Protein AF-A0A0M7BYB5-F1 (afdb_monomer_lite)

Structure (mmCIF, N/CA/C/O backbone):
data_AF-A0A0M7BYB5-F1
#
_entry.id   AF-A0A0M7BYB5-F1
#
loop_
_atom_site.group_PDB
_atom_site.id
_atom_site.type_symbol
_atom_site.label_atom_id
_atom_site.label_alt_id
_atom_site.label_comp_id
_atom_site.label_asym_id
_atom_site.label_entity_id
_atom_site.label_seq_id
_atom_site.pdbx_PDB_ins_code
_atom_site.Cartn_x
_atom_site.Cartn_y
_atom_site.Cartn_z
_atom_site.occupancy
_atom_site.B_iso_or_equiv
_atom_site.auth_seq_id
_atom_site.auth_comp_id
_atom_site.auth_asym_id
_atom_site.auth_atom_id
_atom_site.pdbx_PDB_model_num
ATOM 1 N N . MET A 1 1 ? 47.622 -26.938 78.153 1.00 39.78 1 MET A N 1
ATOM 2 C CA . MET A 1 1 ? 47.515 -26.106 76.937 1.00 39.78 1 MET A CA 1
ATOM 3 C C . MET A 1 1 ? 46.286 -26.563 76.160 1.00 39.78 1 MET A C 1
ATOM 5 O O . MET A 1 1 ? 46.205 -27.745 75.869 1.00 39.78 1 MET A O 1
ATOM 9 N N . ASN A 1 2 ? 45.362 -25.622 75.918 1.00 38.94 2 ASN A N 1
ATOM 10 C CA . ASN A 1 2 ? 44.191 -25.620 75.013 1.00 38.94 2 ASN A CA 1
ATOM 11 C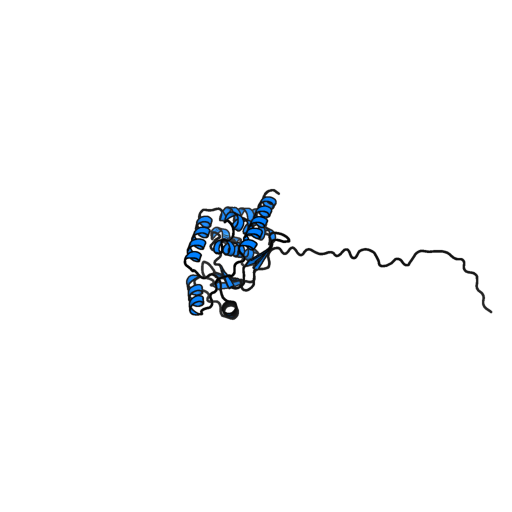 C . ASN A 1 2 ? 43.115 -26.707 75.255 1.00 38.94 2 ASN A C 1
ATOM 13 O O . ASN A 1 2 ? 43.308 -27.853 74.883 1.00 38.94 2 ASN A O 1
ATOM 17 N N . LEU A 1 3 ? 42.052 -26.484 76.043 1.00 39.16 3 LEU A N 1
ATOM 18 C CA . LEU A 1 3 ? 40.837 -25.656 75.858 1.00 39.16 3 LEU A CA 1
ATOM 19 C C . LEU A 1 3 ? 39.963 -25.996 74.634 1.00 39.16 3 LEU A C 1
ATOM 21 O O . LEU A 1 3 ? 40.411 -25.979 73.496 1.00 39.16 3 LEU A O 1
ATOM 25 N N . THR A 1 4 ? 38.669 -26.098 74.945 1.00 45.41 4 THR A N 1
ATOM 26 C CA . THR A 1 4 ? 37.455 -26.009 74.117 1.00 45.41 4 THR A CA 1
ATOM 27 C C . THR A 1 4 ? 36.889 -27.305 73.535 1.00 45.41 4 THR A C 1
ATOM 29 O O . THR A 1 4 ? 37.549 -27.982 72.766 1.00 45.41 4 THR A O 1
ATOM 32 N N . THR A 1 5 ? 35.752 -27.847 73.990 1.00 49.38 5 THR A N 1
ATOM 33 C CA . THR A 1 5 ? 34.366 -27.372 74.250 1.00 49.38 5 THR A CA 1
ATOM 34 C C . THR A 1 5 ? 33.433 -27.979 73.198 1.00 49.38 5 THR A C 1
ATOM 36 O O . THR A 1 5 ? 33.460 -27.637 72.023 1.00 49.38 5 THR A O 1
ATOM 39 N N . SER A 1 6 ? 32.599 -28.890 73.698 1.00 45.94 6 SER A N 1
ATOM 40 C CA . SER A 1 6 ? 31.329 -29.395 73.170 1.00 45.94 6 SER A CA 1
ATOM 41 C C . SER A 1 6 ? 30.533 -28.402 72.309 1.00 45.94 6 SER A C 1
ATOM 43 O O . SER A 1 6 ? 30.283 -27.274 72.731 1.00 45.94 6 SER A O 1
ATOM 45 N N . MET A 1 7 ? 30.032 -28.854 71.155 1.00 40.34 7 MET A N 1
ATOM 46 C CA . MET A 1 7 ? 28.979 -28.163 70.404 1.00 40.34 7 MET A CA 1
ATOM 47 C C . MET A 1 7 ? 27.784 -29.092 70.155 1.00 40.34 7 MET A C 1
ATOM 49 O O . MET A 1 7 ? 27.926 -30.222 69.693 1.00 40.34 7 MET A O 1
ATOM 53 N N . ARG A 1 8 ? 26.597 -28.579 70.503 1.00 44.66 8 ARG A N 1
ATOM 54 C CA . ARG A 1 8 ? 25.261 -29.171 70.319 1.00 44.66 8 ARG A CA 1
ATOM 55 C C . ARG A 1 8 ? 24.775 -29.056 68.859 1.00 44.66 8 ARG A C 1
ATOM 57 O O . ARG A 1 8 ? 25.223 -28.155 68.153 1.00 44.66 8 ARG A O 1
ATOM 64 N N . PRO A 1 9 ? 23.797 -29.881 68.429 1.00 49.75 9 PRO A N 1
ATOM 65 C CA . PRO A 1 9 ? 23.191 -29.813 67.103 1.00 49.75 9 PRO A CA 1
ATOM 66 C C . PRO A 1 9 ? 21.941 -28.915 67.102 1.00 49.75 9 PRO A C 1
ATOM 68 O O . PRO A 1 9 ? 21.019 -29.151 67.874 1.00 49.75 9 PRO A O 1
ATOM 71 N N . GLN A 1 10 ? 21.907 -27.905 66.232 1.00 47.06 10 GLN A N 1
ATOM 72 C CA . GLN A 1 10 ? 20.757 -27.077 65.808 1.00 47.06 10 GLN A CA 1
ATOM 73 C C . GLN A 1 10 ? 21.361 -26.039 64.835 1.00 47.06 10 GLN A C 1
ATOM 75 O O . GLN A 1 10 ? 22.409 -25.491 65.126 1.00 47.06 10 GLN A O 1
ATOM 80 N N . ALA A 1 11 ? 20.854 -25.715 63.654 1.00 41.84 11 ALA A N 1
ATOM 81 C CA . ALA A 1 11 ? 19.530 -25.852 63.106 1.00 41.84 11 ALA A CA 1
ATOM 82 C C . ALA A 1 11 ? 19.634 -25.917 61.573 1.00 41.84 11 ALA A C 1
ATOM 84 O O . ALA A 1 11 ? 20.419 -25.218 60.936 1.00 41.84 11 ALA A O 1
ATOM 85 N N . ARG A 1 12 ? 18.780 -26.759 60.991 1.00 52.28 12 ARG A N 1
ATOM 86 C CA . ARG A 1 12 ? 18.336 -26.677 59.599 1.00 52.28 12 ARG A CA 1
ATOM 87 C C . ARG A 1 12 ? 17.909 -25.237 59.297 1.00 52.28 12 ARG A C 1
ATOM 89 O O . ARG A 1 12 ? 17.085 -24.732 60.055 1.00 52.28 12 ARG A O 1
ATOM 96 N N . ARG A 1 13 ? 18.410 -24.650 58.202 1.00 50.50 13 ARG A N 1
ATOM 97 C CA . ARG A 1 13 ? 17.834 -23.557 57.374 1.00 50.50 13 ARG A CA 1
ATOM 98 C C . ARG A 1 13 ? 18.963 -22.663 56.858 1.00 50.50 13 ARG A C 1
ATOM 100 O O . ARG A 1 13 ? 19.314 -21.713 57.538 1.00 50.50 13 ARG A O 1
ATOM 107 N N . ALA A 1 14 ? 19.506 -22.971 55.680 1.00 47.00 14 ALA A N 1
ATOM 108 C CA . ALA A 1 14 ? 20.063 -21.988 54.732 1.00 47.00 14 ALA A CA 1
ATOM 109 C C . ALA A 1 14 ? 20.825 -22.697 53.598 1.00 47.00 14 ALA A C 1
ATOM 111 O O . ALA A 1 14 ? 22.030 -22.533 53.465 1.00 47.00 14 ALA A O 1
ATOM 112 N N . LEU A 1 15 ? 20.142 -23.502 52.777 1.00 44.34 15 LEU A N 1
ATOM 113 C CA . LEU A 1 15 ? 20.652 -23.807 51.432 1.00 44.34 15 LEU A CA 1
ATOM 114 C C . LEU A 1 15 ? 19.521 -24.224 50.484 1.00 44.34 15 LEU A C 1
ATOM 116 O O . LEU A 1 15 ? 19.539 -25.287 49.878 1.00 44.34 15 LEU A O 1
ATOM 120 N N . HIS A 1 16 ? 18.506 -23.371 50.377 1.00 38.84 16 HIS A N 1
ATOM 121 C CA . HIS A 1 16 ? 17.587 -23.369 49.238 1.00 38.84 16 HIS A CA 1
ATOM 122 C C . HIS A 1 16 ? 17.597 -21.966 48.635 1.00 38.84 16 HIS A C 1
ATOM 124 O O . HIS A 1 16 ? 16.602 -21.251 48.629 1.00 38.84 16 HIS A O 1
ATOM 130 N N . LEU A 1 17 ? 18.781 -21.544 48.199 1.00 46.47 17 LEU A N 1
ATOM 131 C CA . LEU A 1 17 ? 18.924 -20.478 47.223 1.00 46.47 17 LEU A CA 1
ATOM 132 C C . LEU A 1 17 ? 19.030 -21.161 45.857 1.00 46.47 17 LEU A C 1
ATOM 134 O O . LEU A 1 17 ? 19.830 -22.079 45.707 1.00 46.47 17 LEU A O 1
ATOM 138 N N . LEU A 1 18 ? 18.248 -20.661 44.894 1.00 43.03 18 LEU A N 1
ATOM 139 C CA . LEU A 1 18 ? 18.341 -20.896 43.442 1.00 43.03 18 LEU A CA 1
ATOM 140 C C . LEU A 1 18 ? 17.403 -21.922 42.783 1.00 43.03 18 LEU A C 1
ATOM 142 O O . LEU A 1 18 ? 17.790 -22.532 41.796 1.00 43.03 18 LEU A O 1
ATOM 146 N N . VAL A 1 19 ? 16.139 -22.040 43.201 1.00 48.19 19 VAL A N 1
ATOM 147 C CA . VAL A 1 19 ? 15.082 -22.472 42.258 1.00 48.19 19 VAL A CA 1
ATOM 148 C C . VAL A 1 19 ? 13.789 -21.709 42.540 1.00 48.19 19 VAL A C 1
ATOM 150 O O . VAL A 1 19 ? 12.870 -22.229 43.159 1.00 48.19 19 VAL A O 1
ATOM 153 N N . ALA A 1 20 ? 13.707 -20.448 42.120 1.00 42.62 20 ALA A N 1
ATOM 154 C CA . ALA A 1 20 ? 12.417 -19.776 41.992 1.00 42.62 20 ALA A CA 1
ATOM 155 C C . ALA A 1 20 ? 12.506 -18.620 40.995 1.00 42.62 20 ALA A C 1
ATOM 157 O O . ALA A 1 20 ? 13.152 -17.609 41.246 1.00 42.62 20 ALA A O 1
ATOM 158 N N . MET A 1 21 ? 11.782 -18.799 39.892 1.00 47.00 21 MET A N 1
ATOM 159 C CA . MET A 1 21 ? 11.309 -17.762 38.977 1.00 47.00 21 MET A CA 1
ATOM 160 C C . MET A 1 21 ? 12.352 -17.052 38.109 1.00 47.00 21 MET A C 1
ATOM 162 O O . MET A 1 21 ? 12.497 -15.835 38.140 1.00 47.00 21 MET A O 1
ATOM 166 N N . ALA A 1 22 ? 12.909 -17.800 37.157 1.00 48.53 22 ALA A N 1
ATOM 167 C CA . ALA A 1 22 ? 13.012 -17.267 35.801 1.00 48.53 22 ALA A CA 1
ATOM 168 C C . ALA A 1 22 ? 11.595 -17.225 35.193 1.00 48.53 22 ALA A C 1
ATOM 170 O O . ALA A 1 22 ? 11.222 -18.066 34.378 1.00 48.53 22 ALA A O 1
ATOM 171 N N . ALA A 1 23 ? 10.764 -16.280 35.642 1.00 49.47 23 ALA A N 1
ATOM 172 C CA . ALA A 1 23 ? 9.600 -15.884 34.865 1.00 49.47 23 ALA A CA 1
ATOM 173 C C . ALA A 1 23 ? 10.162 -15.139 33.655 1.00 49.47 23 ALA A C 1
ATOM 175 O O . ALA A 1 23 ? 10.530 -13.969 33.747 1.00 49.47 23 ALA A O 1
ATOM 176 N N . ALA A 1 24 ? 10.338 -15.874 32.557 1.00 50.50 24 ALA A N 1
ATOM 177 C CA . ALA A 1 24 ? 10.706 -15.317 31.275 1.00 50.50 24 ALA A CA 1
ATOM 178 C C . ALA A 1 24 ? 9.701 -14.211 30.954 1.00 50.50 24 ALA A C 1
ATOM 180 O O . ALA A 1 24 ? 8.549 -14.472 30.608 1.00 50.50 24 ALA A O 1
ATOM 181 N N . CYS A 1 25 ? 10.140 -12.965 31.105 1.00 41.22 25 CYS A N 1
ATOM 182 C CA . CYS A 1 25 ? 9.475 -11.826 30.517 1.00 41.22 25 CYS A CA 1
ATOM 183 C C . CYS A 1 25 ? 9.692 -11.977 29.009 1.00 41.22 25 CYS A C 1
ATOM 185 O O . CYS A 1 25 ? 10.623 -11.416 28.436 1.00 41.22 25 CYS A O 1
ATOM 187 N N . VAL A 1 26 ? 8.890 -12.836 28.372 1.00 48.66 26 VAL A N 1
ATOM 188 C CA . VAL A 1 26 ? 8.714 -12.808 26.926 1.00 48.66 26 VAL A CA 1
ATOM 189 C C . VAL A 1 26 ? 7.953 -11.521 26.689 1.00 48.66 26 VAL A C 1
ATOM 191 O O . VAL A 1 26 ? 6.725 -11.478 26.728 1.00 48.66 26 VAL A O 1
ATOM 194 N N . ILE A 1 27 ? 8.703 -10.434 26.539 1.00 50.06 27 ILE A N 1
ATOM 195 C CA . ILE A 1 27 ? 8.176 -9.217 25.955 1.00 50.06 27 ILE A CA 1
ATOM 196 C C . ILE A 1 27 ? 7.774 -9.662 24.553 1.00 50.06 27 ILE A C 1
ATOM 198 O O . ILE A 1 27 ? 8.626 -9.826 23.683 1.00 50.06 27 ILE A O 1
ATOM 202 N N . ALA A 1 28 ? 6.492 -9.971 24.362 1.00 47.38 28 ALA A N 1
ATOM 203 C CA . ALA A 1 28 ? 5.918 -10.089 23.040 1.00 47.38 28 ALA A CA 1
ATOM 204 C C . ALA A 1 28 ? 6.110 -8.710 22.413 1.00 47.38 28 ALA A C 1
ATOM 206 O O . ALA A 1 28 ? 5.343 -7.780 22.665 1.00 47.38 28 ALA A O 1
ATOM 207 N N . SER A 1 29 ? 7.205 -8.543 21.679 1.00 43.41 29 SER A N 1
ATOM 208 C CA . SER A 1 29 ? 7.454 -7.393 20.834 1.00 43.41 29 SER A CA 1
ATOM 209 C C . SER A 1 29 ? 6.432 -7.465 19.705 1.00 43.41 29 SER A C 1
ATOM 211 O O . SER A 1 29 ? 6.716 -7.884 18.590 1.00 43.41 29 SER A O 1
ATOM 213 N N . CYS A 1 30 ? 5.197 -7.073 20.021 1.00 50.22 30 CYS A N 1
ATOM 214 C CA . CYS A 1 30 ? 4.106 -6.869 19.083 1.00 50.22 30 CYS A CA 1
ATOM 215 C C . CYS A 1 30 ? 4.381 -5.607 18.256 1.00 50.22 30 CYS A C 1
ATOM 217 O O . CYS A 1 30 ? 3.570 -4.683 18.224 1.00 50.22 30 CYS A O 1
ATOM 219 N N . VAL A 1 31 ? 5.530 -5.541 17.584 1.00 52.59 31 VAL A N 1
ATOM 220 C CA . VAL A 1 31 ? 5.693 -4.609 16.472 1.00 52.59 31 VAL A CA 1
ATOM 221 C C . VAL A 1 31 ? 4.897 -5.223 15.331 1.00 52.59 31 VAL A C 1
ATOM 223 O O . VAL A 1 31 ? 5.311 -6.194 14.706 1.00 52.59 31 VAL A O 1
ATOM 226 N N . SER A 1 32 ? 3.673 -4.735 15.169 1.00 66.06 32 SER A N 1
ATOM 227 C CA . SER A 1 32 ? 2.652 -5.382 14.340 1.00 66.06 32 SER A CA 1
ATOM 228 C C . SER A 1 32 ? 2.551 -4.817 12.920 1.00 66.06 32 SER A C 1
ATOM 230 O O . SER A 1 32 ? 1.857 -5.382 12.078 1.00 66.06 32 SER A O 1
ATOM 232 N N . VAL A 1 33 ? 3.360 -3.802 12.623 1.00 69.25 33 VAL A N 1
ATOM 233 C CA . VAL A 1 33 ? 3.739 -3.384 11.272 1.00 69.25 33 VAL A CA 1
ATOM 234 C C . VAL A 1 33 ? 5.246 -3.151 11.291 1.00 69.25 33 VAL A C 1
ATOM 236 O O . VAL A 1 33 ? 5.743 -2.464 12.184 1.00 69.25 33 VAL A O 1
ATOM 239 N N . GLY A 1 34 ? 5.989 -3.760 10.367 1.00 65.31 34 GLY A N 1
ATOM 240 C CA . GLY A 1 34 ? 7.416 -3.473 10.217 1.00 65.31 34 GLY A CA 1
ATOM 241 C C . GLY A 1 34 ? 7.628 -2.016 9.803 1.00 65.31 34 GLY A C 1
ATOM 242 O O . GLY A 1 34 ? 6.766 -1.436 9.146 1.00 65.31 34 GLY A O 1
ATOM 243 N N . ARG A 1 35 ?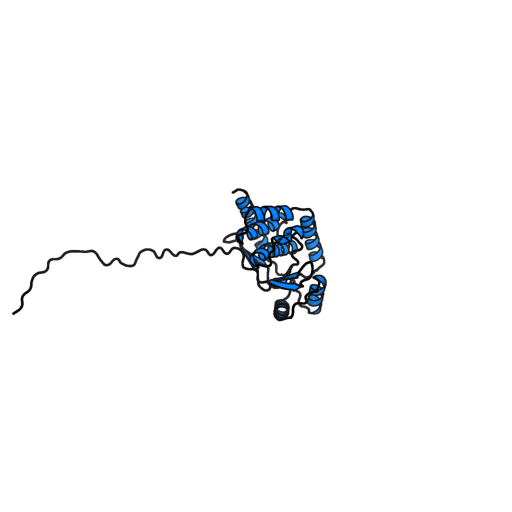 8.772 -1.417 10.154 1.00 62.56 35 ARG A N 1
ATOM 244 C CA . ARG A 1 35 ? 9.135 -0.110 9.589 1.00 62.56 35 ARG A CA 1
ATOM 245 C C . ARG A 1 35 ? 9.266 -0.261 8.072 1.00 62.56 35 ARG A C 1
ATOM 247 O O . ARG A 1 35 ? 10.002 -1.153 7.640 1.00 62.56 35 ARG A O 1
ATOM 254 N N . PRO A 1 36 ? 8.543 0.529 7.264 1.00 64.44 36 PRO A N 1
ATOM 255 C CA . PRO A 1 36 ? 8.687 0.447 5.826 1.00 64.44 36 PRO A CA 1
ATOM 256 C C . PRO A 1 36 ? 10.059 1.001 5.461 1.00 64.44 36 PRO A C 1
ATOM 258 O O . PRO A 1 36 ? 10.399 2.121 5.823 1.00 64.44 36 PRO A O 1
ATOM 261 N N . SER A 1 37 ? 10.838 0.221 4.724 1.00 79.56 37 SER A N 1
ATOM 262 C CA . SER A 1 37 ? 11.984 0.767 4.012 1.00 79.56 37 SER A CA 1
ATOM 263 C C . SER A 1 37 ? 11.503 1.077 2.603 1.00 79.56 37 SER A C 1
ATOM 265 O O . SER A 1 37 ? 11.104 0.172 1.863 1.00 79.56 37 SER A O 1
ATOM 267 N N . VAL A 1 38 ? 11.452 2.365 2.272 1.00 82.06 38 VAL A N 1
ATOM 268 C CA . VAL A 1 38 ? 11.073 2.846 0.945 1.00 82.06 38 VAL A CA 1
ATOM 269 C C . VAL A 1 38 ? 12.202 3.641 0.321 1.00 82.06 38 VAL A C 1
ATOM 271 O O . VAL A 1 38 ? 12.934 4.350 1.006 1.00 82.06 38 VAL A O 1
ATOM 274 N N . THR A 1 39 ? 12.282 3.569 -0.999 1.00 82.50 39 THR A N 1
ATOM 275 C CA . THR A 1 39 ? 13.065 4.484 -1.820 1.00 82.50 39 THR A CA 1
ATOM 276 C C . THR A 1 39 ? 12.090 5.385 -2.562 1.00 82.50 39 THR A C 1
ATOM 278 O O . THR A 1 39 ? 11.224 4.901 -3.293 1.00 82.50 39 THR A O 1
ATOM 281 N N . GLN A 1 40 ? 12.208 6.700 -2.380 1.00 85.31 40 GLN A N 1
ATOM 282 C CA . GLN A 1 40 ? 11.472 7.654 -3.203 1.00 85.31 40 GLN A CA 1
ATOM 283 C C . GLN A 1 40 ? 12.136 7.729 -4.583 1.00 85.31 40 GLN A C 1
ATOM 285 O O . GLN A 1 40 ? 13.278 8.160 -4.698 1.00 85.31 40 GLN A O 1
ATOM 290 N N . LEU A 1 41 ? 11.426 7.293 -5.622 1.00 82.00 41 LEU A N 1
ATOM 291 C CA . LEU A 1 41 ? 11.931 7.252 -6.997 1.00 82.00 41 LEU A CA 1
ATOM 292 C C . LEU A 1 41 ? 11.694 8.564 -7.753 1.00 82.00 41 LEU A C 1
ATOM 294 O O . LEU A 1 41 ? 12.446 8.874 -8.673 1.00 82.00 41 LEU A O 1
ATOM 298 N N . ALA A 1 42 ? 10.673 9.332 -7.364 1.00 80.69 42 ALA A N 1
ATOM 299 C CA . ALA A 1 42 ? 10.399 10.653 -7.919 1.00 80.69 42 ALA A CA 1
ATOM 300 C C . ALA A 1 42 ? 9.806 11.612 -6.879 1.00 80.69 42 ALA A C 1
ATOM 302 O O . ALA A 1 42 ? 9.009 11.226 -6.018 1.00 80.69 42 ALA A O 1
ATOM 303 N N . ILE A 1 43 ? 10.166 12.892 -7.007 1.00 73.00 43 ILE A N 1
ATOM 304 C CA . ILE A 1 43 ? 9.666 14.013 -6.189 1.00 73.00 43 ILE A CA 1
ATOM 305 C C . ILE A 1 43 ? 8.526 14.746 -6.934 1.00 73.00 43 ILE A C 1
ATOM 307 O O . ILE A 1 43 ? 8.171 15.876 -6.616 1.00 73.00 43 ILE A O 1
ATOM 311 N N . SER A 1 44 ? 7.945 14.113 -7.959 1.00 70.06 44 SER A N 1
ATOM 312 C CA . SER A 1 44 ? 6.799 14.632 -8.711 1.00 70.06 44 SER A CA 1
ATOM 313 C C . SER A 1 44 ? 5.549 14.804 -7.833 1.00 70.06 44 SER A C 1
ATOM 315 O O . SER A 1 44 ? 5.511 14.356 -6.691 1.00 70.06 44 SER A O 1
ATOM 317 N N . ASP A 1 45 ? 4.501 15.431 -8.380 1.00 72.44 45 ASP A N 1
ATOM 318 C CA . ASP A 1 45 ? 3.153 15.414 -7.800 1.00 72.44 45 ASP A CA 1
ATOM 319 C C . ASP A 1 45 ? 2.203 14.603 -8.712 1.00 72.44 45 ASP A C 1
ATOM 321 O O . ASP A 1 45 ? 1.792 15.116 -9.757 1.00 72.44 45 ASP A O 1
ATOM 325 N N . PRO A 1 46 ? 1.848 13.348 -8.367 1.00 78.00 46 PRO A N 1
ATOM 326 C CA . PRO A 1 46 ? 2.139 12.655 -7.108 1.00 78.00 46 PRO A CA 1
ATOM 327 C C . PRO A 1 46 ? 3.586 12.124 -7.020 1.00 78.00 46 PRO A C 1
ATOM 329 O O . PRO A 1 46 ? 4.200 11.856 -8.062 1.00 78.00 46 PRO A O 1
ATOM 332 N N . PRO A 1 47 ? 4.141 11.959 -5.804 1.00 83.44 47 PRO A N 1
ATOM 333 C CA . PRO A 1 47 ? 5.425 11.297 -5.607 1.00 83.44 47 PRO A CA 1
ATOM 334 C C . PRO A 1 47 ? 5.304 9.809 -5.935 1.00 83.44 47 PRO A C 1
ATOM 336 O O . PRO A 1 47 ? 4.218 9.235 -5.883 1.00 83.44 47 PRO A O 1
ATOM 339 N N . VAL A 1 48 ? 6.433 9.176 -6.247 1.00 88.25 48 VAL A N 1
ATOM 340 C CA . VAL A 1 48 ? 6.485 7.734 -6.509 1.00 88.25 48 VAL A CA 1
ATOM 341 C C . VAL A 1 48 ? 7.494 7.098 -5.570 1.00 88.25 48 VAL A C 1
ATOM 343 O O . VAL A 1 48 ? 8.640 7.544 -5.482 1.00 88.25 48 VAL A O 1
ATOM 346 N N . PHE A 1 49 ? 7.072 6.037 -4.894 1.00 89.50 49 PHE A N 1
ATOM 347 C CA . PHE A 1 49 ? 7.879 5.266 -3.964 1.00 89.50 49 PHE A CA 1
ATOM 348 C C . PHE A 1 49 ? 7.953 3.812 -4.401 1.00 89.50 49 PHE A C 1
ATOM 350 O O . PHE A 1 49 ? 7.032 3.268 -5.009 1.00 89.50 49 PHE A O 1
ATOM 357 N N . MET A 1 50 ? 9.047 3.171 -4.023 1.00 92.31 50 MET A N 1
ATOM 358 C CA . MET A 1 50 ? 9.232 1.737 -4.135 1.00 92.31 50 MET A CA 1
ATOM 359 C C . MET A 1 50 ? 9.577 1.171 -2.762 1.00 92.31 50 MET A C 1
ATOM 361 O O . MET A 1 50 ? 10.383 1.756 -2.040 1.00 92.31 50 MET A O 1
ATOM 365 N N . THR A 1 51 ? 9.016 0.021 -2.400 1.00 92.50 51 THR A N 1
ATOM 366 C CA . THR A 1 51 ? 9.480 -0.734 -1.230 1.00 92.50 51 THR A CA 1
ATOM 367 C C . THR A 1 51 ? 10.895 -1.259 -1.490 1.00 92.50 51 THR A C 1
ATOM 369 O O . THR A 1 51 ? 11.109 -2.092 -2.365 1.00 92.50 51 THR A O 1
ATOM 372 N N . SER A 1 52 ? 11.896 -0.785 -0.751 1.00 89.06 52 SER A N 1
ATOM 373 C CA . SER A 1 52 ? 13.270 -1.299 -0.878 1.00 89.06 52 SER A CA 1
ATOM 374 C C . SER A 1 52 ? 13.447 -2.623 -0.134 1.00 89.06 52 SER A C 1
ATOM 376 O O . SER A 1 52 ? 14.253 -3.460 -0.524 1.00 89.06 52 SER A O 1
ATOM 378 N N . HIS A 1 53 ? 12.643 -2.848 0.907 1.00 88.88 53 HIS A N 1
ATOM 379 C CA . HIS A 1 53 ? 12.575 -4.101 1.651 1.00 88.88 53 HIS A CA 1
ATOM 380 C C . HIS A 1 53 ? 11.122 -4.532 1.843 1.00 88.88 53 HIS A C 1
ATOM 382 O O . HIS A 1 53 ? 10.198 -3.721 1.757 1.00 88.88 53 HIS A O 1
ATOM 388 N N . ALA A 1 54 ? 10.918 -5.815 2.146 1.00 91.50 54 ALA A N 1
ATOM 389 C CA . ALA A 1 54 ? 9.584 -6.333 2.409 1.00 91.50 54 ALA A CA 1
ATOM 390 C C . ALA A 1 54 ? 8.944 -5.649 3.634 1.00 91.50 54 ALA A C 1
ATOM 392 O O . ALA A 1 54 ? 9.485 -5.703 4.743 1.00 91.50 54 ALA A O 1
ATOM 393 N N . LEU A 1 55 ? 7.764 -5.057 3.448 1.00 92.62 55 LEU A N 1
ATOM 394 C CA . LEU A 1 55 ? 6.975 -4.448 4.517 1.00 92.62 55 LEU A CA 1
ATOM 395 C C . LEU A 1 55 ? 6.034 -5.494 5.117 1.00 92.62 55 LEU A C 1
ATOM 397 O O . LEU A 1 55 ? 5.097 -5.946 4.462 1.00 92.62 55 LEU A O 1
ATOM 401 N N . ARG A 1 56 ? 6.267 -5.868 6.377 1.00 93.38 56 ARG A N 1
ATOM 402 C CA . ARG A 1 56 ? 5.453 -6.863 7.092 1.00 93.38 56 ARG A CA 1
ATOM 403 C C . ARG A 1 56 ? 4.266 -6.223 7.807 1.00 93.38 56 ARG A C 1
ATOM 405 O O . ARG A 1 56 ? 4.424 -5.198 8.464 1.00 93.38 56 ARG A O 1
ATOM 412 N N . PHE A 1 57 ? 3.118 -6.890 7.768 1.00 95.12 57 PHE A N 1
ATOM 413 C CA . PHE A 1 57 ? 1.916 -6.551 8.531 1.00 95.12 57 PHE A CA 1
ATOM 414 C C . PHE A 1 57 ? 1.394 -7.787 9.260 1.00 95.12 57 PHE A C 1
ATOM 416 O O . PHE A 1 57 ? 1.327 -8.867 8.677 1.00 95.12 57 PHE A O 1
ATOM 423 N N . SER A 1 58 ? 1.000 -7.630 10.523 1.00 95.94 58 SER A N 1
ATOM 424 C CA . SER A 1 58 ? 0.373 -8.686 11.322 1.00 95.94 58 SER A CA 1
ATOM 425 C C . SER A 1 58 ? -0.969 -8.206 11.867 1.00 95.94 58 SER A C 1
ATOM 427 O O . SER A 1 58 ? -1.030 -7.299 12.704 1.00 95.94 58 SER A O 1
ATOM 429 N N . ALA A 1 59 ? -2.057 -8.836 11.421 1.00 95.19 59 ALA A N 1
ATOM 430 C CA . ALA A 1 59 ? -3.389 -8.586 11.965 1.00 95.19 59 ALA A CA 1
ATOM 431 C C . ALA A 1 59 ? -3.465 -9.065 13.427 1.00 95.19 59 ALA A C 1
ATOM 433 O O . ALA A 1 59 ? -3.958 -8.347 14.306 1.00 95.19 59 ALA A O 1
ATOM 434 N N . ASP A 1 60 ? -2.896 -10.240 13.695 1.00 93.56 60 ASP A N 1
ATOM 435 C CA . ASP A 1 60 ? -2.751 -10.855 15.015 1.00 93.56 60 ASP A CA 1
ATOM 436 C C . ASP A 1 60 ? -1.494 -11.752 15.069 1.00 93.56 60 ASP A C 1
ATOM 438 O O . ASP A 1 60 ? -0.602 -11.619 14.235 1.00 93.56 60 ASP A O 1
ATOM 442 N N . ALA A 1 61 ? -1.394 -12.626 16.076 1.00 90.62 61 ALA A N 1
ATOM 443 C CA . ALA A 1 61 ? -0.216 -13.460 16.319 1.00 90.62 61 ALA A CA 1
ATOM 444 C C . ALA A 1 61 ? 0.045 -14.540 15.252 1.00 90.62 61 ALA A C 1
ATOM 446 O O . ALA A 1 61 ? 1.168 -15.029 15.165 1.00 90.62 61 ALA A O 1
ATOM 447 N N . VAL A 1 62 ? -0.968 -14.939 14.476 1.00 93.88 62 VAL A N 1
ATOM 448 C CA . VAL A 1 62 ? -0.857 -16.030 13.488 1.00 93.88 62 VAL A CA 1
ATOM 449 C C . VAL A 1 62 ? -1.176 -15.575 12.065 1.00 93.88 62 VAL A C 1
ATOM 451 O O . VAL A 1 62 ? -0.787 -16.239 11.110 1.00 93.88 62 VAL A O 1
ATOM 454 N N . ASN A 1 63 ? -1.837 -14.426 11.914 1.00 95.69 63 ASN A N 1
ATOM 455 C CA . ASN A 1 63 ? -2.237 -13.871 10.629 1.00 95.69 63 ASN A CA 1
ATOM 456 C C . ASN A 1 63 ? -1.324 -12.702 10.242 1.00 95.69 63 ASN A C 1
ATOM 458 O O . ASN A 1 63 ? -1.516 -11.568 10.698 1.00 95.69 63 ASN A O 1
ATOM 462 N N . SER A 1 64 ? -0.350 -12.974 9.369 1.00 96.44 64 SER A N 1
ATOM 463 C CA . SER A 1 64 ? 0.580 -11.970 8.845 1.00 96.44 64 SER A CA 1
ATOM 464 C C . SER A 1 64 ? 0.767 -12.063 7.331 1.00 96.44 64 SER A C 1
ATOM 466 O O . SER A 1 64 ? 0.653 -13.133 6.736 1.00 96.44 64 SER A O 1
ATOM 468 N N . MET A 1 65 ? 1.055 -10.922 6.711 1.00 95.94 65 MET A N 1
ATOM 469 C CA . MET A 1 65 ? 1.378 -10.796 5.291 1.00 95.94 65 MET A CA 1
ATOM 470 C C . MET A 1 65 ? 2.585 -9.877 5.101 1.00 95.94 65 MET A C 1
ATOM 472 O O . MET A 1 65 ? 3.024 -9.196 6.031 1.00 95.94 65 MET A O 1
ATOM 476 N N . SER A 1 66 ? 3.122 -9.844 3.884 1.00 94.88 66 SER A N 1
ATOM 477 C CA . SER A 1 66 ? 4.172 -8.900 3.504 1.00 94.88 66 SER A CA 1
ATOM 478 C C . SER A 1 66 ? 3.878 -8.291 2.140 1.00 94.88 66 SER A C 1
ATOM 480 O O . SER A 1 66 ? 3.465 -9.005 1.230 1.00 94.88 66 SER A O 1
ATOM 482 N N . VAL A 1 67 ? 4.134 -6.994 2.000 1.00 95.25 67 VAL A N 1
ATOM 483 C CA . VAL A 1 67 ? 4.335 -6.358 0.695 1.00 95.25 67 VAL A CA 1
ATOM 484 C C . VAL A 1 67 ? 5.783 -6.651 0.292 1.00 95.25 67 VAL A C 1
ATOM 486 O O . VAL A 1 67 ? 6.677 -6.379 1.100 1.00 95.25 67 VAL A O 1
ATOM 489 N N . PRO A 1 68 ? 6.052 -7.239 -0.884 1.00 94.62 68 PRO A N 1
ATOM 490 C CA . PRO A 1 68 ? 7.414 -7.572 -1.291 1.00 94.62 68 PRO A CA 1
ATOM 491 C C . PRO A 1 68 ? 8.247 -6.309 -1.546 1.00 94.62 68 PRO A C 1
ATOM 493 O O . PRO A 1 68 ? 7.703 -5.222 -1.741 1.00 94.62 68 PRO A O 1
ATOM 496 N N . ALA A 1 69 ? 9.574 -6.455 -1.558 1.00 92.81 69 ALA A N 1
ATOM 497 C CA . ALA A 1 69 ? 10.455 -5.434 -2.120 1.00 92.81 69 ALA A CA 1
ATOM 498 C C . ALA A 1 69 ? 10.181 -5.271 -3.628 1.00 92.81 69 ALA A C 1
ATOM 500 O O . ALA A 1 69 ? 9.729 -6.210 -4.285 1.00 92.81 69 ALA A O 1
ATOM 501 N N . GLY A 1 70 ? 10.437 -4.080 -4.161 1.00 93.88 70 GLY A N 1
ATOM 502 C CA . GLY A 1 70 ? 10.191 -3.735 -5.557 1.00 93.88 70 GLY A CA 1
ATOM 503 C C . GLY A 1 70 ? 8.742 -3.365 -5.880 1.00 93.88 70 GLY A C 1
ATOM 504 O O . GLY A 1 70 ? 8.445 -3.143 -7.051 1.00 93.88 70 GLY A O 1
ATOM 505 N N . PHE A 1 71 ? 7.840 -3.285 -4.894 1.00 96.12 71 PHE A N 1
ATOM 506 C CA . PHE A 1 71 ? 6.465 -2.824 -5.110 1.00 96.12 71 PHE A CA 1
ATOM 507 C C . PHE A 1 71 ? 6.422 -1.303 -5.285 1.00 96.12 71 PHE A C 1
ATOM 509 O O . PHE A 1 71 ? 6.962 -0.568 -4.457 1.00 96.12 71 PHE A O 1
ATOM 516 N N . LEU A 1 72 ? 5.759 -0.847 -6.348 1.00 94.50 72 LEU A N 1
ATOM 517 C CA . LEU A 1 72 ? 5.674 0.551 -6.762 1.00 94.50 72 LEU A CA 1
ATOM 518 C C . LEU A 1 72 ? 4.341 1.186 -6.342 1.00 94.50 72 LEU A C 1
ATOM 520 O O . LEU A 1 72 ? 3.266 0.715 -6.717 1.00 94.50 72 LEU A O 1
ATOM 524 N N . THR A 1 73 ? 4.397 2.309 -5.636 1.00 92.44 73 THR A N 1
ATOM 525 C CA . THR A 1 73 ? 3.227 3.007 -5.084 1.00 92.44 73 THR A CA 1
ATOM 526 C C . THR A 1 73 ? 3.355 4.516 -5.271 1.00 92.44 73 THR A C 1
ATOM 528 O O . THR A 1 73 ? 4.438 5.086 -5.159 1.00 92.44 73 THR A O 1
ATOM 531 N N . ASP A 1 74 ? 2.238 5.160 -5.593 1.00 87.88 74 ASP A N 1
ATOM 532 C CA . ASP A 1 74 ? 2.098 6.614 -5.744 1.00 87.88 74 ASP A CA 1
ATOM 533 C C . ASP A 1 74 ? 1.191 7.222 -4.656 1.00 87.88 74 ASP A C 1
ATOM 535 O O . ASP A 1 74 ? 0.899 8.420 -4.681 1.00 87.88 74 ASP A O 1
ATOM 539 N N . LEU A 1 75 ? 0.734 6.390 -3.704 1.00 86.31 75 LEU A N 1
ATOM 540 C CA . LEU A 1 75 ? -0.178 6.723 -2.604 1.00 86.31 75 LEU A CA 1
ATOM 541 C C . LEU A 1 75 ? -1.508 7.332 -3.080 1.00 86.31 75 LEU A C 1
ATOM 543 O O . LEU A 1 75 ? -2.247 7.945 -2.297 1.00 86.31 75 LEU A O 1
ATOM 547 N N . ALA A 1 76 ? -1.830 7.175 -4.368 1.00 81.06 76 ALA A N 1
ATOM 548 C CA . ALA A 1 76 ? -2.944 7.858 -5.012 1.00 81.06 76 ALA A CA 1
ATOM 549 C C . ALA A 1 76 ? -4.307 7.253 -4.651 1.00 81.06 76 ALA A C 1
ATOM 551 O O . ALA A 1 76 ? -5.336 7.856 -4.952 1.00 81.06 76 ALA A O 1
ATOM 552 N N . SER A 1 77 ? -4.342 6.097 -3.977 1.00 80.12 77 SER A N 1
ATOM 553 C CA . SER A 1 77 ? -5.583 5.510 -3.450 1.00 80.12 77 SER A CA 1
ATOM 554 C C . SER A 1 77 ? -6.203 6.334 -2.312 1.00 80.12 77 SER A C 1
ATOM 556 O O . SER A 1 77 ? -7.396 6.214 -2.028 1.00 80.12 77 SER A O 1
ATOM 558 N N . ILE A 1 78 ? -5.416 7.214 -1.686 1.00 82.44 78 ILE A N 1
ATOM 559 C CA . ILE A 1 78 ? -5.849 8.106 -0.613 1.00 82.44 78 ILE A CA 1
ATOM 560 C C . ILE A 1 78 ? -5.992 9.524 -1.189 1.00 82.44 78 ILE A C 1
ATOM 562 O O . ILE A 1 78 ? -5.024 10.053 -1.738 1.00 82.44 78 ILE A O 1
ATOM 566 N N . PRO A 1 79 ? -7.154 10.194 -1.043 1.00 84.06 79 PRO A N 1
ATOM 567 C CA . PRO A 1 79 ? -7.344 11.558 -1.535 1.00 84.06 79 PRO A CA 1
ATOM 568 C C . PRO A 1 79 ? -6.249 12.529 -1.066 1.00 84.06 79 PRO A C 1
ATOM 570 O O . PRO A 1 79 ? -5.946 12.575 0.128 1.00 84.06 79 PRO A O 1
ATOM 573 N N . LYS A 1 80 ? -5.735 13.385 -1.966 1.00 83.25 80 LYS A N 1
ATOM 574 C CA . LYS A 1 80 ? -4.665 14.366 -1.663 1.00 83.25 80 LYS A CA 1
ATOM 575 C C . LYS A 1 80 ? -4.958 15.255 -0.452 1.00 83.25 80 LYS A C 1
ATOM 577 O O . LYS A 1 80 ? -4.057 15.588 0.306 1.00 83.25 80 LYS A O 1
ATOM 582 N N . MET A 1 81 ? -6.227 15.603 -0.219 1.00 79.69 81 MET A N 1
ATOM 583 C CA . MET A 1 81 ? -6.637 16.392 0.954 1.00 79.69 81 MET A CA 1
ATOM 584 C C . MET A 1 81 ? -6.331 15.703 2.292 1.00 79.69 81 MET A C 1
ATOM 586 O O . MET A 1 81 ? -6.342 16.355 3.330 1.00 79.69 81 MET A O 1
ATOM 590 N N . LEU A 1 82 ? -6.103 14.388 2.281 1.00 80.81 82 LEU A N 1
ATOM 591 C CA . LEU A 1 82 ? -5.721 13.599 3.442 1.00 80.81 82 LEU A CA 1
ATOM 592 C C . LEU A 1 82 ? -4.205 13.408 3.519 1.00 80.81 82 LEU A C 1
ATOM 594 O O . LEU A 1 82 ? -3.739 12.881 4.507 1.00 80.81 82 LEU A O 1
ATOM 598 N N . TRP A 1 83 ? -3.389 13.844 2.563 1.00 79.62 83 TRP A N 1
ATOM 599 C CA . TRP A 1 83 ? -1.945 13.568 2.609 1.00 79.62 83 TRP A CA 1
ATOM 600 C C . TRP A 1 83 ? -1.208 14.251 3.770 1.00 79.62 83 TRP A C 1
ATOM 602 O O . TRP A 1 83 ? -0.097 13.863 4.101 1.00 79.62 83 TRP A O 1
ATOM 612 N N . TRP A 1 84 ? -1.841 15.197 4.471 1.00 75.69 84 TRP A N 1
ATOM 613 C CA . TRP A 1 84 ? -1.276 15.840 5.663 1.00 75.69 84 TRP A CA 1
ATOM 614 C C . TRP A 1 84 ? -0.875 14.864 6.783 1.00 75.69 84 TRP A C 1
ATOM 616 O O . TRP A 1 84 ? -0.024 15.213 7.600 1.00 75.69 84 TRP A O 1
ATOM 626 N N . TRP A 1 85 ? -1.488 13.673 6.871 1.00 73.75 85 TRP A N 1
ATOM 627 C CA . TRP A 1 85 ? -1.117 12.669 7.882 1.00 73.75 85 TRP A CA 1
ATOM 628 C C . TRP A 1 85 ? -0.018 11.718 7.404 1.00 73.75 85 TRP A C 1
ATOM 630 O O . TRP A 1 85 ? 0.586 11.044 8.236 1.00 73.75 85 TRP A O 1
ATOM 640 N N . GLN A 1 86 ? 0.258 11.690 6.098 1.00 65.19 86 GLN A N 1
ATOM 641 C CA . GLN A 1 86 ? 1.371 10.966 5.488 1.00 65.19 86 GLN A CA 1
ATOM 642 C C . GLN A 1 86 ? 2.637 11.818 5.634 1.00 65.19 86 GLN A C 1
ATOM 644 O O . GLN A 1 86 ? 3.233 12.277 4.661 1.00 65.19 86 GLN A O 1
ATOM 649 N N . SER A 1 87 ? 2.996 12.117 6.884 1.00 56.31 87 SER A N 1
ATOM 650 C CA . SER A 1 87 ? 4.233 12.827 7.191 1.00 56.31 87 SER A CA 1
ATOM 651 C C . SER A 1 87 ? 5.415 12.018 6.639 1.00 56.31 87 SER A C 1
ATOM 653 O O . SER A 1 87 ? 5.377 10.790 6.720 1.00 56.31 87 SER A O 1
ATOM 655 N N . PRO A 1 88 ? 6.492 12.651 6.140 1.00 51.28 88 PRO A N 1
ATOM 656 C CA . PRO A 1 88 ? 7.688 11.960 5.636 1.00 51.28 88 PRO A CA 1
ATOM 657 C C . PRO A 1 88 ? 8.434 11.118 6.693 1.00 51.28 88 PRO A C 1
ATOM 659 O O . PRO A 1 88 ? 9.510 10.592 6.425 1.00 51.28 88 PRO A O 1
ATOM 662 N N . HIS A 1 89 ? 7.886 10.974 7.901 1.00 55.03 89 HIS A N 1
ATOM 663 C CA . HIS A 1 89 ? 8.317 9.973 8.862 1.00 55.03 89 HIS A CA 1
ATOM 664 C C . HIS A 1 89 ? 7.733 8.603 8.484 1.00 55.03 89 HIS A C 1
ATOM 666 O O . HIS A 1 89 ? 6.513 8.410 8.468 1.00 55.03 89 HIS A O 1
ATOM 672 N N . GLU A 1 90 ? 8.641 7.665 8.208 1.00 55.28 90 GLU A N 1
ATOM 673 C CA . GLU A 1 90 ? 8.420 6.294 7.719 1.00 55.28 90 GLU A CA 1
ATOM 674 C C . GLU A 1 90 ? 7.235 5.569 8.384 1.00 55.28 90 GLU A C 1
ATOM 676 O O . GLU A 1 90 ? 6.499 4.839 7.722 1.00 55.28 90 GLU A O 1
ATOM 681 N N . ASP A 1 91 ? 6.976 5.824 9.668 1.00 62.88 91 ASP A N 1
ATOM 682 C CA . ASP A 1 91 ? 5.932 5.151 10.446 1.00 62.88 91 ASP A CA 1
ATOM 683 C C . ASP A 1 91 ? 4.502 5.363 9.898 1.00 62.88 91 ASP A C 1
ATOM 685 O O . ASP A 1 91 ? 3.660 4.474 10.025 1.00 62.88 91 ASP A O 1
ATOM 689 N N . THR A 1 92 ? 4.204 6.499 9.250 1.00 72.00 92 THR A N 1
ATOM 690 C CA . THR A 1 92 ? 2.856 6.761 8.685 1.00 72.00 92 THR A CA 1
ATOM 691 C C . THR A 1 92 ? 2.683 6.292 7.244 1.00 72.00 92 THR A C 1
ATOM 693 O O . THR A 1 92 ? 1.555 6.188 6.761 1.00 72.00 92 THR A O 1
ATOM 696 N N . LEU A 1 93 ? 3.782 5.947 6.571 1.00 84.44 93 LEU A N 1
ATOM 697 C CA . LEU A 1 93 ? 3.760 5.518 5.179 1.00 84.44 93 LEU A CA 1
ATOM 698 C C . LEU A 1 93 ? 3.356 4.043 5.038 1.00 84.44 93 LEU A C 1
ATOM 700 O O . LEU A 1 93 ? 2.680 3.674 4.081 1.00 84.44 93 LEU A O 1
ATOM 704 N N . ALA A 1 94 ? 3.700 3.200 6.018 1.00 89.81 94 ALA A N 1
ATOM 705 C CA . ALA A 1 94 ? 3.389 1.770 5.976 1.00 89.81 94 ALA A CA 1
ATOM 706 C C . ALA A 1 94 ? 1.888 1.459 5.800 1.00 89.81 94 ALA A C 1
ATOM 708 O O . ALA A 1 94 ? 1.568 0.655 4.922 1.00 89.81 94 ALA A O 1
ATOM 709 N N . PRO A 1 95 ? 0.952 2.081 6.549 1.00 93.06 95 PRO A N 1
ATOM 710 C CA . PRO A 1 95 ? -0.480 1.895 6.312 1.00 93.06 95 PRO A CA 1
ATOM 711 C C . PRO A 1 95 ? -0.919 2.215 4.878 1.00 93.06 95 PRO A C 1
ATOM 713 O O . PRO A 1 95 ? -1.736 1.490 4.316 1.00 93.06 95 PRO A O 1
ATOM 716 N N . ALA A 1 96 ? -0.361 3.269 4.274 1.00 92.25 96 ALA A N 1
ATOM 717 C CA . ALA A 1 96 ? -0.688 3.668 2.909 1.00 92.25 96 ALA A CA 1
ATOM 718 C C . ALA A 1 96 ? -0.122 2.687 1.866 1.00 92.25 96 ALA A C 1
ATOM 720 O O . ALA A 1 96 ? -0.839 2.298 0.950 1.00 92.25 96 ALA A O 1
ATOM 721 N N . ILE A 1 97 ? 1.111 2.198 2.048 1.00 93.94 97 ILE A N 1
ATOM 722 C CA . ILE A 1 97 ? 1.708 1.166 1.179 1.00 93.94 97 ILE A CA 1
ATOM 723 C C . ILE A 1 97 ? 0.899 -0.136 1.239 1.00 93.94 97 ILE A C 1
ATOM 725 O O . ILE A 1 97 ? 0.636 -0.750 0.207 1.00 93.94 97 ILE A O 1
ATOM 729 N N . LEU A 1 98 ? 0.495 -0.568 2.443 1.00 95.75 98 LEU A N 1
ATOM 730 C CA . LEU A 1 98 ? -0.347 -1.757 2.622 1.00 95.75 98 LEU A CA 1
ATOM 731 C C . LEU A 1 98 ? -1.681 -1.607 1.885 1.00 95.75 98 LEU A C 1
ATOM 733 O O . LEU A 1 98 ? -2.138 -2.552 1.245 1.00 95.75 98 LEU A O 1
ATOM 737 N N . HIS A 1 99 ? -2.286 -0.424 1.972 1.00 95.62 99 HIS A N 1
ATOM 738 C CA . HIS A 1 99 ? -3.533 -0.100 1.293 1.00 95.62 99 HIS A CA 1
ATOM 739 C C . HIS A 1 99 ? -3.376 -0.140 -0.232 1.00 95.62 99 HIS A C 1
ATOM 741 O O . HIS A 1 99 ? -4.123 -0.863 -0.887 1.00 95.62 99 HIS A O 1
ATOM 747 N N . ASP A 1 100 ? -2.367 0.537 -0.788 1.00 95.88 100 ASP A N 1
ATOM 748 C CA . ASP A 1 100 ? -2.065 0.520 -2.226 1.00 95.88 100 ASP A CA 1
ATOM 749 C C . ASP A 1 100 ? -1.799 -0.895 -2.743 1.00 95.88 100 ASP A C 1
ATOM 751 O O . ASP A 1 100 ? -2.331 -1.285 -3.780 1.00 95.88 100 ASP A O 1
ATOM 755 N N . TYR A 1 101 ? -1.031 -1.697 -2.000 1.00 97.19 101 TYR A N 1
ATOM 756 C CA . TYR A 1 101 ? -0.755 -3.085 -2.368 1.00 97.19 101 TYR A CA 1
ATOM 757 C C . TYR A 1 101 ? -2.032 -3.930 -2.435 1.00 97.19 101 TYR A C 1
ATOM 759 O O . TYR A 1 101 ? -2.240 -4.668 -3.398 1.00 97.19 101 TYR A O 1
ATOM 767 N N . LEU A 1 102 ? -2.923 -3.803 -1.447 1.00 97.88 102 LEU A N 1
ATOM 768 C CA . LEU A 1 102 ? -4.198 -4.524 -1.443 1.00 97.88 102 LEU A CA 1
ATOM 769 C C . LEU A 1 102 ? -5.180 -3.994 -2.495 1.00 97.88 102 LEU A C 1
ATOM 771 O O . LEU A 1 102 ? -5.943 -4.781 -3.053 1.00 97.88 102 LEU A O 1
ATOM 775 N N . TYR A 1 103 ? -5.147 -2.694 -2.792 1.00 97.25 103 TYR A N 1
ATOM 776 C CA . TYR A 1 103 ? -5.920 -2.084 -3.875 1.00 97.25 103 TYR A CA 1
ATOM 777 C C . TYR A 1 103 ? -5.434 -2.532 -5.252 1.00 97.25 103 TYR A C 1
ATOM 779 O O . TYR A 1 103 ? -6.248 -2.647 -6.168 1.00 97.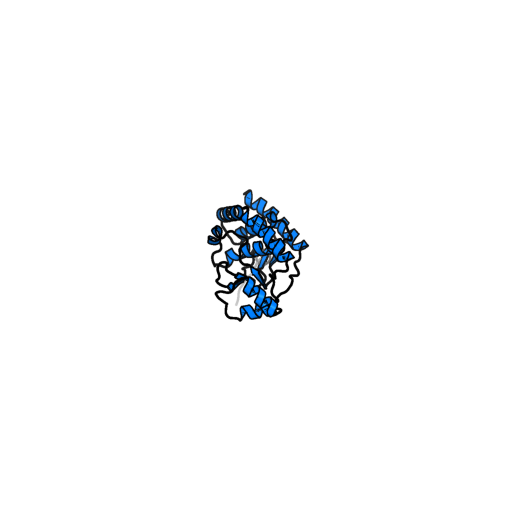25 103 TYR A O 1
ATOM 787 N N . TRP A 1 104 ? -4.138 -2.811 -5.391 1.00 97.44 104 TRP A N 1
ATOM 788 C CA . TRP A 1 104 ? -3.540 -3.343 -6.608 1.00 97.44 104 TRP A CA 1
ATOM 789 C C . TRP A 1 104 ? -3.831 -4.838 -6.794 1.00 97.44 104 TRP A C 1
ATOM 791 O O . TRP A 1 104 ? -4.434 -5.238 -7.790 1.00 97.44 104 TRP A O 1
ATOM 801 N N . GLU A 1 105 ? -3.440 -5.680 -5.831 1.00 96.94 105 GLU A N 1
ATOM 802 C CA . GLU A 1 105 ? -3.565 -7.141 -5.943 1.00 96.94 105 GLU A CA 1
ATOM 803 C C . GLU A 1 105 ? -5.011 -7.639 -5.809 1.00 96.94 105 GLU A C 1
ATOM 805 O O . GLU A 1 105 ? -5.370 -8.673 -6.374 1.00 96.94 105 GLU A O 1
ATOM 810 N N . GLN A 1 106 ? -5.838 -6.912 -5.052 1.00 96.88 106 GLN A N 1
ATOM 811 C CA . GLN A 1 106 ? -7.247 -7.209 -4.768 1.00 96.88 106 GLN A CA 1
ATOM 812 C C . GLN A 1 106 ? -7.543 -8.658 -4.328 1.00 96.88 106 GLN A C 1
ATOM 814 O O . GLN A 1 106 ? -8.516 -9.256 -4.800 1.00 96.88 106 GLN A O 1
ATOM 819 N N . PRO A 1 107 ? -6.752 -9.251 -3.408 1.00 96.69 107 PRO A N 1
ATOM 820 C CA . PRO A 1 107 ? -7.007 -10.605 -2.923 1.00 96.69 107 PRO A CA 1
ATOM 821 C C . PRO A 1 107 ? -8.240 -10.674 -2.011 1.00 96.69 107 PRO A C 1
ATOM 823 O O . PRO A 1 107 ? -8.837 -11.740 -1.883 1.00 96.69 107 PRO A O 1
ATOM 826 N N . CYS A 1 108 ? -8.612 -9.557 -1.381 1.00 97.00 108 CYS A N 1
ATOM 827 C CA . CYS A 1 108 ? -9.747 -9.416 -0.474 1.00 97.00 108 CYS A CA 1
ATOM 828 C C . CYS A 1 108 ? -10.662 -8.259 -0.915 1.00 97.00 108 CYS A C 1
ATOM 830 O O . CYS A 1 108 ? -10.403 -7.605 -1.928 1.00 97.00 108 CYS A O 1
ATOM 832 N N . SER A 1 109 ? -11.774 -8.036 -0.214 1.00 97.88 109 SER A N 1
ATOM 833 C CA . SER A 1 109 ? -12.693 -6.942 -0.547 1.00 97.88 109 SER A CA 1
ATOM 834 C C . SER A 1 109 ? -12.092 -5.572 -0.215 1.00 97.88 109 SER A C 1
ATOM 836 O O . SER A 1 109 ? -11.220 -5.452 0.646 1.00 97.88 109 SER A O 1
ATOM 838 N N . ARG A 1 110 ? -12.609 -4.515 -0.854 1.00 97.50 110 ARG A N 1
ATOM 839 C CA . ARG A 1 110 ? -12.206 -3.134 -0.554 1.00 97.50 110 ARG A CA 1
ATOM 840 C C . ARG A 1 110 ? -12.376 -2.798 0.928 1.00 97.50 110 ARG A C 1
ATOM 842 O O . ARG A 1 110 ? -11.477 -2.245 1.537 1.00 97.50 110 ARG A O 1
ATOM 849 N N . ASP A 1 111 ? -13.505 -3.182 1.518 1.00 97.44 111 ASP A N 1
ATOM 850 C CA . ASP A 1 111 ? -13.797 -2.897 2.926 1.00 97.44 111 ASP A CA 1
ATOM 851 C C . ASP A 1 111 ? -12.802 -3.600 3.870 1.00 97.44 111 ASP A C 1
ATOM 853 O O . ASP A 1 111 ? -12.427 -3.046 4.903 1.00 97.44 111 ASP A O 1
ATOM 857 N N . GLU A 1 112 ? -12.323 -4.796 3.514 1.00 98.25 112 GLU A N 1
ATOM 858 C CA . GLU A 1 112 ? -11.265 -5.470 4.270 1.00 98.25 112 GLU A CA 1
ATOM 859 C C . GLU A 1 112 ? -9.893 -4.813 4.064 1.00 98.25 112 GLU A C 1
ATOM 861 O O . GLU A 1 112 ? -9.128 -4.702 5.024 1.00 98.25 112 GLU A O 1
ATOM 866 N N . ALA A 1 113 ? -9.585 -4.332 2.856 1.00 98.00 113 ALA A N 1
ATOM 867 C CA . ALA A 1 113 ? -8.367 -3.565 2.593 1.00 98.00 113 ALA A CA 1
ATOM 868 C C . ALA A 1 113 ? -8.343 -2.245 3.390 1.00 98.00 113 ALA A C 1
ATOM 870 O O . ALA A 1 113 ? -7.353 -1.943 4.064 1.00 98.00 113 ALA A O 1
ATOM 871 N N . ASP A 1 114 ? -9.462 -1.514 3.413 1.00 97.38 114 ASP A N 1
ATOM 872 C CA . ASP A 1 114 ? -9.651 -0.310 4.230 1.00 97.38 114 ASP A CA 1
ATOM 873 C C . ASP A 1 114 ? -9.482 -0.637 5.733 1.00 97.38 114 ASP A C 1
ATOM 875 O O . ASP A 1 114 ? -8.897 0.137 6.499 1.00 97.38 114 ASP A O 1
ATOM 879 N N . ALA A 1 115 ? -9.954 -1.811 6.178 1.00 97.81 115 ALA A N 1
ATOM 880 C CA . ALA A 1 115 ? -9.788 -2.277 7.555 1.00 97.81 115 ALA A CA 1
ATOM 881 C C . ALA A 1 115 ? -8.328 -2.620 7.901 1.00 97.81 115 ALA A C 1
ATOM 883 O O . ALA A 1 115 ? -7.878 -2.293 9.003 1.00 97.81 115 ALA A O 1
ATOM 884 N N . VAL A 1 116 ? -7.566 -3.230 6.984 1.00 97.94 116 VAL A N 1
ATOM 885 C CA . VAL A 1 116 ? -6.114 -3.452 7.145 1.00 97.94 116 VAL A CA 1
ATOM 886 C C . VAL A 1 116 ? -5.387 -2.118 7.322 1.00 97.94 116 VAL A C 1
ATOM 888 O O . VAL A 1 116 ? -4.565 -1.975 8.234 1.00 97.94 116 VAL A O 1
ATOM 891 N N . MET A 1 117 ? -5.728 -1.113 6.513 1.00 96.19 117 MET A N 1
ATOM 892 C CA . MET A 1 117 ? -5.180 0.235 6.658 1.00 96.19 117 MET A CA 1
ATOM 893 C C . MET A 1 117 ? -5.526 0.841 8.026 1.00 96.19 117 MET A C 1
ATOM 895 O O . MET A 1 117 ? -4.651 1.366 8.710 1.00 96.19 117 MET A O 1
ATOM 899 N N . TYR A 1 118 ? -6.772 0.719 8.489 1.00 96.50 118 TYR A N 1
ATOM 900 C CA . TYR A 1 118 ? -7.146 1.200 9.823 1.00 96.50 118 TYR A CA 1
ATOM 901 C C . TYR A 1 118 ? -6.357 0.516 10.938 1.00 96.50 118 TYR A C 1
ATOM 903 O O . TYR A 1 118 ? -5.809 1.178 11.819 1.00 96.50 118 TYR A O 1
ATOM 911 N N . VAL A 1 119 ? -6.299 -0.817 10.914 1.00 97.25 119 VAL A N 1
ATOM 912 C CA . VAL A 1 119 ? -5.587 -1.602 11.926 1.00 97.25 119 VAL A CA 1
ATOM 913 C C . VAL A 1 119 ? -4.110 -1.221 11.944 1.00 97.25 119 VAL A C 1
ATOM 915 O O . VAL A 1 119 ? -3.577 -0.972 13.024 1.00 97.25 119 VAL A O 1
ATOM 918 N N . SER A 1 120 ? -3.471 -1.111 10.778 1.00 95.31 120 SER A N 1
ATOM 919 C CA . SER A 1 120 ? -2.067 -0.699 10.682 1.00 95.31 120 SER A CA 1
ATOM 920 C C . SER A 1 120 ? -1.839 0.724 11.200 1.00 95.31 120 SER A C 1
ATOM 922 O O . SER A 1 120 ? -0.894 0.922 11.959 1.00 95.31 120 SER A O 1
ATOM 924 N N . MET A 1 121 ? -2.727 1.689 10.915 1.00 93.62 121 MET A N 1
ATOM 925 C CA . MET A 1 121 ? -2.658 3.041 11.4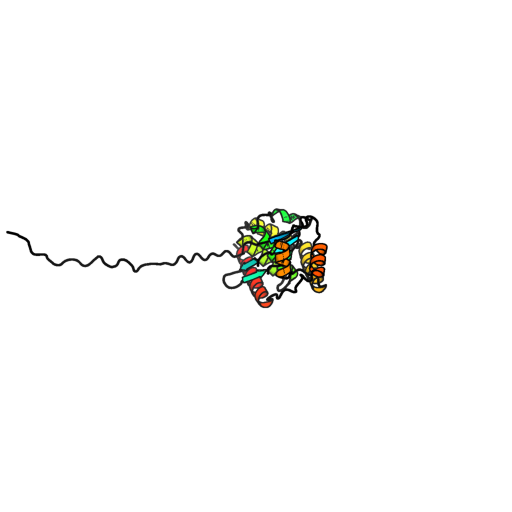97 1.00 93.62 121 MET A CA 1
ATOM 926 C C . MET A 1 121 ? -2.643 3.005 13.034 1.00 93.62 121 MET A C 1
ATOM 928 O O . MET A 1 121 ? -1.808 3.653 13.665 1.00 93.62 121 MET A O 1
ATOM 932 N N . ILE A 1 122 ? -3.527 2.219 13.655 1.00 94.38 122 ILE A N 1
ATOM 933 C CA . ILE A 1 122 ? -3.552 2.074 15.120 1.00 94.38 122 ILE A CA 1
ATOM 934 C C . ILE A 1 122 ? -2.261 1.423 15.639 1.00 94.38 122 ILE A C 1
ATOM 936 O O . ILE A 1 122 ? -1.731 1.834 16.670 1.00 94.38 122 ILE A O 1
ATOM 940 N N . GLN A 1 123 ? -1.736 0.425 14.928 1.00 92.75 123 GLN A N 1
ATOM 941 C CA . GLN A 1 123 ? -0.527 -0.308 15.316 1.00 92.75 123 GLN A CA 1
ATOM 942 C C . GLN A 1 123 ? 0.745 0.540 15.267 1.00 92.75 123 GLN A C 1
ATOM 944 O O . GLN A 1 123 ? 1.627 0.341 16.101 1.00 92.75 123 GLN A O 1
ATOM 949 N N . VAL A 1 124 ? 0.820 1.509 14.352 1.00 89.56 124 VAL A N 1
ATOM 950 C CA . VAL A 1 124 ? 1.913 2.497 14.305 1.00 89.56 124 VAL A CA 1
ATOM 951 C C . VAL A 1 124 ? 1.706 3.658 15.291 1.00 89.56 124 VAL A C 1
ATOM 953 O O . VAL A 1 124 ? 2.414 4.658 15.245 1.00 89.56 124 VAL A O 1
ATOM 956 N N . GLY A 1 125 ? 0.737 3.544 16.207 1.00 89.38 125 GLY A N 1
ATOM 957 C CA . GLY A 1 125 ? 0.512 4.510 17.284 1.00 89.38 125 GLY A CA 1
ATOM 958 C C . GLY A 1 125 ? -0.346 5.714 16.895 1.00 89.38 125 GLY A C 1
ATOM 959 O O . GLY A 1 125 ? -0.440 6.676 17.664 1.00 89.38 125 GLY A O 1
ATOM 960 N N . MET A 1 126 ? -1.003 5.692 15.731 1.00 89.44 126 MET A N 1
ATOM 961 C CA . MET A 1 126 ? -1.908 6.770 15.349 1.00 89.44 126 MET A CA 1
ATOM 962 C C . MET A 1 126 ? -3.093 6.848 16.316 1.00 89.44 126 MET A C 1
ATOM 964 O O . MET A 1 126 ? -3.745 5.851 16.633 1.00 89.44 126 MET A O 1
ATOM 968 N N . LYS A 1 127 ? -3.427 8.067 16.754 1.00 91.06 127 LYS A N 1
ATOM 969 C CA . LYS A 1 127 ? -4.619 8.309 17.577 1.00 91.06 127 LYS A CA 1
ATOM 970 C C . LYS A 1 127 ? -5.870 7.818 16.848 1.00 91.06 127 LYS A C 1
ATOM 972 O O . LYS A 1 127 ? -6.094 8.190 15.695 1.00 91.06 127 LYS A O 1
ATOM 977 N N . LYS A 1 128 ? -6.738 7.092 17.559 1.00 93.00 128 LYS A N 1
ATOM 978 C CA . LYS A 1 128 ? -7.992 6.543 17.018 1.00 93.00 128 LYS A CA 1
ATOM 979 C C . LYS A 1 128 ? -8.850 7.589 16.297 1.00 93.00 128 LYS A C 1
ATOM 981 O O . LYS A 1 128 ? -9.297 7.349 15.186 1.00 93.00 128 LYS A O 1
ATOM 986 N N . SER A 1 129 ? -9.000 8.785 16.868 1.00 91.69 129 SER A N 1
ATOM 987 C CA . SER A 1 129 ? -9.767 9.878 16.248 1.00 91.69 129 SER A CA 1
ATOM 988 C C . SER A 1 129 ? -9.169 10.389 14.931 1.00 91.69 129 SER A C 1
ATOM 990 O O . SER A 1 129 ? -9.886 10.901 14.073 1.00 91.69 129 SER A O 1
ATOM 992 N N . THR A 1 130 ? -7.854 10.276 14.746 1.00 90.81 130 THR A N 1
ATOM 993 C CA . THR A 1 130 ? -7.200 10.578 13.470 1.00 90.81 130 THR A CA 1
ATOM 994 C C . THR A 1 130 ? -7.410 9.440 12.477 1.00 90.81 130 THR A C 1
ATOM 996 O O . THR A 1 130 ? -7.858 9.711 11.366 1.00 90.81 130 THR A O 1
ATOM 999 N N . ALA A 1 131 ? -7.205 8.188 12.899 1.00 92.94 131 ALA A N 1
ATOM 1000 C CA . ALA A 1 131 ? -7.463 7.009 12.070 1.00 92.94 131 ALA A CA 1
ATOM 1001 C C . ALA A 1 131 ? -8.924 6.949 11.584 1.00 92.94 131 ALA A C 1
ATOM 1003 O O . ALA A 1 131 ? -9.170 6.672 10.416 1.00 92.94 131 ALA A O 1
ATOM 1004 N N . ASP A 1 132 ? -9.895 7.291 12.438 1.00 94.19 132 ASP A N 1
ATOM 1005 C CA . ASP A 1 132 ? -11.312 7.371 12.068 1.00 94.19 132 ASP A CA 1
ATOM 1006 C C . ASP A 1 132 ? -11.571 8.436 10.993 1.00 94.19 132 ASP A C 1
ATOM 1008 O O . ASP A 1 132 ? -12.309 8.172 10.048 1.00 94.19 132 ASP A O 1
ATOM 1012 N N . ARG A 1 133 ? -10.955 9.624 11.088 1.00 91.50 133 ARG A N 1
ATOM 1013 C CA . ARG A 1 133 ? -11.106 10.680 10.066 1.00 91.50 133 ARG A CA 1
ATOM 1014 C C . ARG A 1 133 ? -10.550 10.246 8.713 1.00 91.50 133 ARG A C 1
ATOM 1016 O O . ARG A 1 133 ? -11.187 10.479 7.690 1.00 91.50 133 ARG A O 1
ATOM 1023 N N . ILE A 1 134 ? -9.388 9.600 8.717 1.00 91.44 134 ILE A N 1
ATOM 1024 C CA . ILE A 1 134 ? -8.745 9.081 7.505 1.00 91.44 134 ILE A CA 1
ATOM 1025 C C . ILE A 1 134 ? -9.593 7.972 6.895 1.00 91.44 134 ILE A C 1
ATOM 1027 O O . ILE A 1 134 ? -9.898 8.026 5.707 1.00 91.44 134 ILE A O 1
ATOM 1031 N N . TYR A 1 135 ? -10.037 7.026 7.726 1.00 94.06 135 TYR A N 1
ATOM 1032 C CA . TYR A 1 135 ? -10.913 5.940 7.311 1.00 94.06 135 TYR A CA 1
ATOM 1033 C C . TYR A 1 135 ? -12.181 6.468 6.653 1.00 94.06 135 TYR A C 1
ATOM 1035 O O . TYR A 1 135 ? -12.512 6.043 5.560 1.00 94.06 135 TYR A O 1
ATOM 1043 N N . GLN A 1 136 ? -12.859 7.459 7.238 1.00 92.56 136 GLN A N 1
ATOM 1044 C CA . GLN A 1 136 ? -14.028 8.062 6.585 1.00 92.56 136 GLN A CA 1
ATOM 1045 C C . GLN A 1 136 ? -13.680 8.723 5.242 1.00 92.56 136 GLN A C 1
ATOM 1047 O O . GLN A 1 136 ? -14.452 8.633 4.288 1.00 92.56 136 GLN A O 1
ATOM 1052 N N . GLY A 1 137 ? -12.507 9.347 5.133 1.00 89.75 137 GLY A N 1
ATOM 1053 C CA . GLY A 1 137 ? -12.047 9.974 3.895 1.00 89.75 137 GLY A CA 1
ATOM 1054 C C . GLY A 1 137 ? -11.795 8.991 2.740 1.00 89.75 137 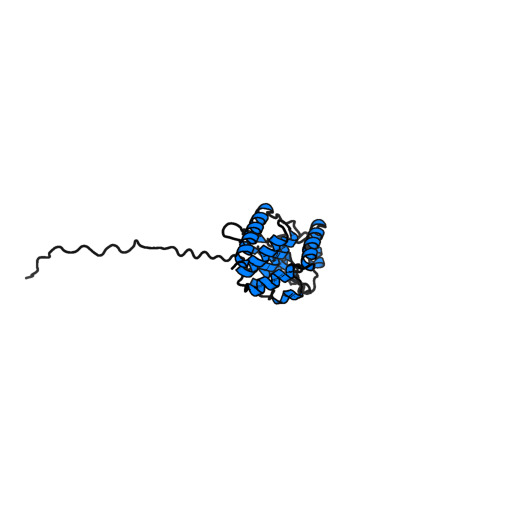GLY A C 1
ATOM 1055 O O . GLY A 1 137 ? -12.046 9.333 1.582 1.00 89.75 137 GLY A O 1
ATOM 1056 N N . ILE A 1 138 ? -11.389 7.754 3.041 1.00 90.69 138 ILE A N 1
ATOM 1057 C CA . ILE A 1 138 ? -11.226 6.673 2.048 1.00 90.69 138 ILE A CA 1
ATOM 1058 C C . ILE A 1 138 ? -12.529 5.893 1.782 1.00 90.69 138 ILE A C 1
ATOM 1060 O O . ILE A 1 138 ? -12.538 4.941 1.017 1.00 90.69 138 ILE A O 1
ATOM 1064 N N . ARG A 1 139 ? -13.673 6.306 2.345 1.00 90.69 139 ARG A N 1
ATOM 1065 C CA . ARG A 1 139 ? -15.001 5.732 2.028 1.00 90.69 139 ARG A CA 1
ATOM 1066 C C . ARG A 1 139 ? -15.768 6.521 0.967 1.00 90.69 139 ARG A C 1
ATOM 1068 O O . ARG A 1 139 ? -16.969 6.334 0.789 1.00 90.69 139 ARG A O 1
ATOM 1075 N N . THR A 1 140 ? -15.085 7.411 0.260 1.00 89.19 140 THR A N 1
ATOM 1076 C CA . THR A 1 140 ? -15.676 8.292 -0.753 1.00 89.19 140 THR A CA 1
ATOM 1077 C C . THR A 1 140 ? -15.760 7.617 -2.126 1.00 89.19 140 THR A C 1
ATOM 1079 O O . THR A 1 140 ? -15.173 6.559 -2.360 1.00 89.19 140 THR A O 1
ATOM 1082 N N . GLY A 1 141 ? -16.466 8.250 -3.072 1.00 89.56 141 GLY A N 1
ATOM 1083 C CA . GLY A 1 141 ? -16.488 7.808 -4.474 1.00 89.56 141 GLY A CA 1
ATOM 1084 C C . GLY A 1 141 ? -15.101 7.802 -5.131 1.00 89.56 141 GLY A C 1
ATOM 1085 O O . GLY A 1 141 ? -14.853 6.988 -6.013 1.00 89.56 141 GLY A O 1
ATOM 1086 N N . PHE A 1 142 ? -14.170 8.633 -4.644 1.00 89.81 142 PHE A N 1
ATOM 1087 C CA . PHE A 1 142 ? -12.772 8.614 -5.078 1.00 89.81 142 PHE A CA 1
ATOM 1088 C C . PHE A 1 142 ? -12.109 7.261 -4.800 1.00 89.81 142 PHE A C 1
ATOM 1090 O O . PHE A 1 142 ? -11.455 6.713 -5.678 1.00 89.81 142 PHE A O 1
ATOM 1097 N N . ALA A 1 143 ? -12.320 6.687 -3.613 1.00 88.69 143 ALA A N 1
ATOM 1098 C CA . ALA A 1 143 ? -11.736 5.394 -3.263 1.00 88.69 143 ALA A CA 1
ATOM 1099 C C . ALA A 1 143 ? -12.365 4.230 -4.045 1.00 88.69 143 ALA A C 1
ATOM 1101 O O . ALA A 1 143 ? -11.671 3.275 -4.380 1.00 88.69 143 ALA A O 1
ATOM 1102 N N . VAL A 1 144 ? -13.661 4.315 -4.381 1.00 93.06 144 VAL A N 1
ATOM 1103 C CA . VAL A 1 144 ? -14.300 3.351 -5.302 1.00 93.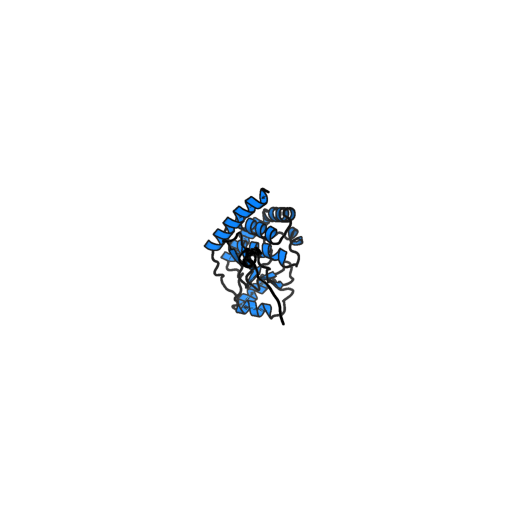06 144 VAL A CA 1
ATOM 1104 C C . VAL A 1 144 ? -13.621 3.413 -6.670 1.00 93.06 144 VAL A C 1
ATOM 1106 O O . VAL A 1 144 ? -13.172 2.392 -7.178 1.00 93.06 144 VAL A O 1
ATOM 1109 N N . ALA A 1 145 ? -13.465 4.618 -7.225 1.00 94.75 145 ALA A N 1
ATOM 1110 C CA . ALA A 1 145 ? -12.786 4.806 -8.502 1.00 94.75 145 ALA A CA 1
ATOM 1111 C C . ALA A 1 145 ? -11.324 4.334 -8.451 1.00 94.75 145 ALA A C 1
ATOM 1113 O O . ALA A 1 145 ? -10.868 3.676 -9.378 1.00 94.75 145 ALA A O 1
ATOM 1114 N N . ALA A 1 146 ? -10.596 4.607 -7.364 1.00 94.06 146 ALA A N 1
ATOM 1115 C CA . ALA A 1 146 ? -9.228 4.128 -7.186 1.00 94.06 146 ALA A CA 1
ATOM 1116 C C . ALA A 1 146 ? -9.153 2.592 -7.193 1.00 94.06 146 ALA A C 1
ATOM 1118 O O . ALA A 1 146 ? -8.291 2.030 -7.867 1.00 94.06 146 ALA A O 1
ATOM 1119 N N . TRP A 1 147 ? -10.068 1.908 -6.500 1.00 96.38 147 TRP A N 1
ATOM 1120 C CA . TRP A 1 147 ? -10.167 0.445 -6.516 1.00 96.38 147 TRP A CA 1
ATOM 1121 C C . TRP A 1 147 ? -10.419 -0.099 -7.931 1.00 96.38 147 TRP A C 1
ATOM 1123 O O . TRP A 1 147 ? -9.712 -0.994 -8.399 1.00 96.38 147 TRP A O 1
ATOM 1133 N N . ASP A 1 148 ? -11.384 0.467 -8.655 1.00 97.12 148 ASP A N 1
ATOM 1134 C CA . ASP A 1 148 ? -11.732 0.001 -10.002 1.00 97.12 148 ASP A CA 1
ATOM 1135 C C . ASP A 1 148 ? -10.642 0.317 -11.035 1.00 97.12 148 ASP A C 1
ATOM 1137 O O . ASP A 1 148 ? -10.346 -0.515 -11.896 1.00 97.12 148 ASP A O 1
ATOM 1141 N N . ASN A 1 149 ? -9.990 1.475 -10.924 1.00 96.25 149 ASN A N 1
ATOM 1142 C CA . ASN A 1 149 ? -8.883 1.864 -11.795 1.00 96.25 149 ASN A CA 1
ATOM 1143 C C . ASN A 1 149 ? -7.671 0.945 -11.607 1.00 96.25 149 ASN A C 1
ATOM 1145 O O . ASN A 1 149 ? -7.086 0.522 -12.599 1.00 96.25 149 ASN A O 1
ATOM 1149 N N . ASN A 1 150 ? -7.331 0.569 -10.366 1.00 96.62 150 ASN A N 1
ATOM 1150 C CA . ASN A 1 150 ? -6.262 -0.402 -10.104 1.00 96.62 150 ASN A CA 1
ATOM 1151 C C . ASN A 1 150 ? -6.580 -1.770 -10.726 1.00 96.62 150 ASN A C 1
ATOM 1153 O O . ASN A 1 150 ? -5.719 -2.375 -11.363 1.00 96.62 150 ASN A O 1
ATOM 1157 N N . ARG A 1 151 ? -7.837 -2.229 -10.621 1.00 96.94 151 ARG A N 1
ATOM 1158 C CA . ARG A 1 151 ? -8.288 -3.474 -11.265 1.00 96.94 151 ARG A CA 1
ATOM 1159 C C . ARG A 1 151 ? -8.081 -3.426 -12.780 1.00 96.94 151 ARG A C 1
ATOM 1161 O O . ARG A 1 151 ? -7.563 -4.380 -13.357 1.00 96.94 151 ARG A O 1
ATOM 1168 N N . GLN A 1 152 ? -8.500 -2.330 -13.413 1.00 97.75 152 GLN A N 1
ATOM 1169 C CA . GLN A 1 152 ? -8.385 -2.132 -14.860 1.00 97.75 152 GLN A CA 1
ATOM 1170 C C . GLN A 1 152 ? -6.924 -2.027 -15.306 1.00 97.75 152 GLN A C 1
ATOM 1172 O O . GLN A 1 152 ? -6.533 -2.705 -16.252 1.00 97.75 152 GLN A O 1
ATOM 1177 N N . ALA A 1 153 ? -6.109 -1.240 -14.602 1.00 95.69 153 ALA A N 1
ATOM 1178 C CA . ALA A 1 153 ? -4.684 -1.075 -14.871 1.00 95.69 153 ALA A CA 1
ATOM 1179 C C . ALA A 1 153 ? -3.922 -2.406 -14.786 1.00 95.69 153 ALA A C 1
ATOM 1181 O O . ALA A 1 153 ? -3.192 -2.770 -15.711 1.00 95.69 153 ALA A O 1
ATOM 1182 N N . ARG A 1 154 ? -4.156 -3.184 -13.720 1.00 95.38 154 ARG A N 1
ATOM 1183 C CA . ARG A 1 154 ? -3.559 -4.516 -13.547 1.00 95.38 154 ARG A CA 1
ATOM 1184 C C . ARG A 1 154 ? -3.995 -5.480 -14.646 1.00 95.38 154 ARG A C 1
ATOM 1186 O O . ARG A 1 154 ? -3.155 -6.175 -15.209 1.00 95.38 154 ARG A O 1
ATOM 1193 N N . ALA A 1 155 ? -5.284 -5.498 -14.996 1.00 95.94 155 ALA A N 1
ATOM 1194 C CA . ALA A 1 155 ? -5.790 -6.303 -16.112 1.00 95.94 155 ALA A CA 1
ATOM 1195 C C . ALA A 1 155 ? -5.207 -5.870 -17.471 1.00 95.94 155 ALA A C 1
ATOM 1197 O O . ALA A 1 155 ? -5.021 -6.706 -18.352 1.00 95.94 155 ALA A O 1
ATOM 1198 N N . GLY A 1 156 ? -4.886 -4.582 -17.624 1.00 96.06 156 GLY A N 1
ATOM 1199 C CA . GLY A 1 156 ? -4.191 -4.012 -18.779 1.00 96.06 156 GLY A CA 1
ATOM 1200 C C . GLY A 1 156 ? -2.679 -4.261 -18.805 1.00 96.06 156 GLY A C 1
ATOM 1201 O O . GLY A 1 156 ? -2.026 -3.863 -19.767 1.00 96.06 156 GLY A O 1
ATOM 1202 N N . GLY A 1 157 ? -2.117 -4.919 -17.786 1.00 95.00 157 GLY A N 1
ATOM 1203 C CA . GLY A 1 157 ? -0.698 -5.270 -17.724 1.00 95.00 157 GLY A CA 1
ATOM 1204 C C . GLY A 1 157 ? 0.224 -4.150 -17.236 1.00 95.00 157 GLY A C 1
ATOM 1205 O O . GLY A 1 157 ? 1.428 -4.221 -17.478 1.00 95.00 157 GLY A O 1
ATOM 1206 N N . GLU A 1 158 ? -0.299 -3.123 -16.558 1.00 95.12 158 GLU A N 1
ATOM 1207 C CA . GLU A 1 158 ? 0.550 -2.102 -15.936 1.00 95.12 158 GLU A CA 1
ATOM 1208 C C . GLU A 1 158 ? 1.503 -2.755 -14.902 1.00 95.12 158 GLU A C 1
ATOM 1210 O O . GLU A 1 158 ? 1.051 -3.499 -14.028 1.00 95.12 158 GLU A O 1
ATOM 1215 N N . PRO A 1 159 ? 2.828 -2.516 -14.971 1.00 95.12 159 PRO A N 1
ATOM 1216 C CA . PRO A 1 159 ? 3.773 -3.128 -14.046 1.00 95.12 159 PRO A CA 1
ATOM 1217 C C . PRO A 1 159 ? 3.852 -2.353 -12.725 1.00 95.12 159 PRO A C 1
ATOM 1219 O O . PRO A 1 159 ? 4.100 -1.146 -12.702 1.00 95.12 159 PRO A O 1
ATOM 1222 N N . ARG A 1 160 ? 3.716 -3.069 -11.604 1.00 95.56 160 ARG A N 1
ATOM 1223 C CA . ARG A 1 160 ? 3.888 -2.523 -10.242 1.00 95.56 160 ARG A CA 1
ATOM 1224 C C . ARG A 1 160 ? 4.922 -3.259 -9.393 1.00 95.56 160 ARG A C 1
ATOM 1226 O O . ARG A 1 160 ? 5.087 -2.920 -8.227 1.00 95.56 160 ARG A O 1
ATOM 1233 N N . PHE A 1 161 ? 5.634 -4.223 -9.974 1.00 96.62 161 PHE A N 1
ATOM 1234 C CA . PHE A 1 161 ? 6.698 -4.954 -9.291 1.00 96.62 161 PHE A CA 1
ATOM 1235 C C . PHE A 1 161 ? 7.974 -4.965 -10.114 1.00 96.62 161 PHE A C 1
ATOM 1237 O O . PHE A 1 161 ? 7.966 -5.266 -11.313 1.00 96.62 161 PHE A O 1
ATOM 1244 N N . PHE A 1 162 ? 9.076 -4.665 -9.442 1.00 94.94 162 PHE A N 1
ATOM 1245 C CA . PHE A 1 162 ? 10.416 -4.750 -9.995 1.00 94.94 162 PHE A CA 1
ATOM 1246 C C . PHE A 1 162 ? 11.137 -6.010 -9.525 1.00 94.94 162 PHE A C 1
ATOM 1248 O O . PHE A 1 162 ? 10.907 -6.523 -8.432 1.00 94.94 162 PHE A O 1
ATOM 1255 N N . SER A 1 163 ? 11.998 -6.530 -10.395 1.00 93.88 163 SER A N 1
ATOM 1256 C CA . SER A 1 163 ? 12.929 -7.606 -10.066 1.00 93.88 163 SER A CA 1
ATOM 1257 C C . SER A 1 163 ? 13.918 -7.145 -8.998 1.00 93.88 163 SER A C 1
ATOM 1259 O O . SER A 1 163 ? 14.285 -5.972 -8.972 1.00 93.88 163 SER A O 1
ATOM 1261 N N . ALA A 1 164 ? 14.424 -8.078 -8.189 1.00 91.06 164 ALA A N 1
ATOM 1262 C CA . ALA A 1 164 ? 15.433 -7.777 -7.172 1.00 91.06 164 ALA A CA 1
ATOM 1263 C C . ALA A 1 164 ? 16.650 -7.034 -7.756 1.00 91.06 164 ALA A C 1
ATOM 1265 O O . ALA A 1 164 ? 17.042 -6.003 -7.226 1.00 91.06 164 ALA A O 1
ATOM 1266 N N . ALA A 1 165 ? 17.166 -7.484 -8.906 1.00 90.56 165 ALA A N 1
ATOM 1267 C CA . ALA A 1 165 ? 18.305 -6.848 -9.571 1.00 90.56 165 ALA A CA 1
ATOM 1268 C C . ALA A 1 165 ? 18.021 -5.390 -9.982 1.00 90.56 165 ALA A C 1
ATOM 1270 O O . ALA A 1 165 ? 18.875 -4.520 -9.831 1.00 90.56 165 ALA A O 1
ATOM 1271 N N . TYR A 1 166 ? 16.815 -5.103 -10.486 1.00 90.94 166 TYR A N 1
ATOM 1272 C CA . TYR A 1 166 ? 16.437 -3.736 -10.856 1.00 90.94 166 TYR A CA 1
ATOM 1273 C C . TYR A 1 166 ? 16.170 -2.861 -9.624 1.00 90.94 166 TYR A C 1
ATOM 1275 O O . TYR A 1 166 ? 16.530 -1.688 -9.611 1.00 90.94 166 TYR A O 1
ATOM 1283 N N . THR A 1 167 ? 15.586 -3.433 -8.568 1.00 90.12 167 THR A N 1
ATOM 1284 C CA . THR A 1 167 ? 15.415 -2.770 -7.269 1.00 90.12 167 THR A CA 1
ATOM 1285 C C . THR A 1 167 ? 16.760 -2.363 -6.668 1.00 90.12 167 THR A C 1
ATOM 1287 O O . THR A 1 167 ? 16.905 -1.206 -6.282 1.00 90.12 167 THR A O 1
ATOM 1290 N N . GLU A 1 168 ? 17.750 -3.259 -6.650 1.00 87.69 168 GLU A N 1
ATOM 1291 C CA . GLU A 1 168 ? 19.118 -2.966 -6.193 1.00 87.69 168 GLU A CA 1
ATOM 1292 C C . GLU A 1 168 ? 19.753 -1.842 -7.025 1.00 87.69 168 GLU A C 1
ATOM 1294 O O . GLU A 1 168 ? 20.232 -0.855 -6.471 1.00 87.69 168 GLU A O 1
ATOM 1299 N N . GLN A 1 169 ? 19.646 -1.914 -8.357 1.00 86.69 169 GLN A N 1
ATOM 1300 C CA . GLN A 1 169 ? 20.140 -0.860 -9.248 1.00 86.69 169 GLN A CA 1
ATOM 1301 C C . GLN A 1 169 ? 19.521 0.517 -8.941 1.00 86.69 169 GLN A C 1
ATOM 1303 O O . GLN A 1 169 ? 20.216 1.532 -8.992 1.00 86.69 169 GLN A O 1
ATOM 1308 N N . LEU A 1 170 ? 18.218 0.574 -8.649 1.00 85.00 170 LEU A N 1
ATOM 1309 C CA . LEU A 1 170 ? 17.536 1.824 -8.300 1.00 85.00 170 LEU A CA 1
ATOM 1310 C C . LEU A 1 170 ? 17.939 2.353 -6.920 1.00 85.00 170 LEU A C 1
ATOM 1312 O O . LEU A 1 170 ? 17.919 3.564 -6.713 1.00 85.00 170 LEU A O 1
ATOM 1316 N N . MET A 1 171 ? 18.288 1.472 -5.982 1.00 82.62 171 MET A N 1
ATOM 1317 C CA . MET A 1 171 ? 18.752 1.858 -4.646 1.00 82.62 171 MET A CA 1
ATOM 1318 C C . MET A 1 171 ? 20.160 2.465 -4.668 1.00 82.62 171 MET A C 1
ATOM 1320 O O . MET A 1 171 ? 20.433 3.367 -3.880 1.00 82.62 171 MET A O 1
ATOM 1324 N N . ASP A 1 172 ? 21.012 2.017 -5.591 1.00 79.94 172 ASP A N 1
ATOM 1325 C CA . ASP A 1 172 ? 22.386 2.511 -5.761 1.00 79.94 172 ASP A CA 1
ATOM 1326 C C . ASP A 1 172 ? 22.484 3.735 -6.698 1.00 79.94 172 ASP A C 1
ATOM 1328 O O . ASP A 1 172 ? 23.542 4.358 -6.828 1.00 79.94 172 ASP A O 1
ATOM 1332 N N . GLY A 1 173 ? 21.392 4.069 -7.391 1.00 68.44 173 GLY A N 1
ATOM 1333 C CA . GLY A 1 173 ? 21.327 5.122 -8.403 1.00 68.44 173 GLY A CA 1
ATOM 1334 C C . GLY A 1 173 ? 20.933 6.507 -7.874 1.00 68.44 173 GLY A C 1
ATOM 1335 O O . GLY A 1 173 ? 20.411 6.674 -6.775 1.00 68.44 173 GLY A O 1
ATOM 1336 N N . ASN A 1 174 ? 21.136 7.534 -8.706 1.00 62.28 174 ASN A N 1
ATOM 1337 C CA . ASN A 1 174 ? 20.625 8.880 -8.434 1.00 62.28 174 ASN A CA 1
ATOM 1338 C C . ASN A 1 174 ? 19.108 8.945 -8.686 1.00 62.28 174 ASN A C 1
ATOM 1340 O O . ASN A 1 174 ? 18.629 8.506 -9.731 1.00 62.28 174 ASN A O 1
ATOM 1344 N N . ILE A 1 175 ? 18.365 9.555 -7.760 1.00 61.72 175 ILE A N 1
ATOM 1345 C CA . ILE A 1 175 ? 16.912 9.759 -7.856 1.00 61.72 175 ILE A CA 1
ATOM 1346 C C . ILE A 1 175 ? 16.591 10.743 -8.999 1.00 61.72 175 ILE A C 1
ATOM 1348 O O . ILE A 1 175 ? 17.048 11.889 -8.987 1.00 61.72 175 ILE A O 1
ATOM 1352 N N . GLU A 1 176 ? 15.769 10.332 -9.973 1.00 66.12 176 GLU A N 1
ATOM 1353 C CA . GLU A 1 176 ? 15.240 11.233 -11.008 1.00 66.12 176 GLU A CA 1
ATOM 1354 C C . GLU A 1 176 ? 14.110 12.101 -10.429 1.00 66.12 176 GLU A C 1
ATOM 1356 O O . GLU A 1 176 ? 12.950 11.696 -10.364 1.00 66.12 176 GLU A O 1
ATOM 1361 N N . ALA A 1 177 ? 14.430 13.336 -10.035 1.00 58.09 177 ALA A N 1
ATOM 1362 C CA . ALA A 1 177 ? 13.513 14.208 -9.296 1.00 58.09 177 ALA A CA 1
ATOM 1363 C C . ALA A 1 177 ? 12.166 14.514 -9.998 1.00 58.09 177 ALA A C 1
ATOM 1365 O O . ALA A 1 177 ? 11.206 14.855 -9.309 1.00 58.09 177 ALA A O 1
ATOM 1366 N N . GLN A 1 178 ? 12.059 14.382 -11.329 1.00 58.59 178 GLN A N 1
ATOM 1367 C CA . GLN A 1 178 ? 10.863 14.747 -12.113 1.00 58.59 178 GLN A CA 1
ATOM 1368 C C . GLN A 1 178 ? 10.267 13.604 -12.957 1.00 58.59 178 GLN A C 1
ATOM 1370 O O . GLN A 1 178 ? 9.454 13.863 -13.848 1.00 58.59 178 GLN A O 1
ATOM 1375 N N . ALA A 1 179 ? 10.663 12.347 -12.741 1.00 76.38 179 ALA A N 1
ATOM 1376 C CA . ALA A 1 179 ? 10.078 11.237 -13.491 1.00 76.38 179 ALA A CA 1
ATOM 1377 C C . ALA A 1 179 ? 8.616 10.987 -13.070 1.00 76.38 179 ALA A C 1
ATOM 1379 O O . ALA A 1 179 ? 8.300 10.959 -11.888 1.00 76.38 179 ALA A O 1
ATOM 1380 N N . THR A 1 180 ? 7.710 10.790 -14.030 1.00 85.94 180 THR A N 1
ATOM 1381 C CA . THR A 1 180 ? 6.341 10.335 -13.735 1.00 85.94 180 THR A CA 1
ATOM 1382 C C . THR A 1 180 ? 6.326 8.828 -13.481 1.00 85.94 180 THR A C 1
ATOM 1384 O O . THR A 1 180 ? 7.215 8.112 -13.951 1.00 85.94 180 THR A O 1
ATOM 1387 N N . LEU A 1 181 ? 5.278 8.319 -12.821 1.00 87.19 181 LEU A N 1
ATOM 1388 C CA . LEU A 1 181 ? 5.051 6.877 -12.659 1.00 87.19 181 LEU A CA 1
ATOM 1389 C C . LEU A 1 181 ? 5.176 6.123 -13.996 1.00 87.19 181 LEU A C 1
ATOM 1391 O O . LEU A 1 181 ? 5.930 5.159 -14.096 1.00 87.19 181 LEU A O 1
ATOM 1395 N N . ALA A 1 182 ? 4.508 6.622 -15.040 1.00 88.69 182 ALA A N 1
ATOM 1396 C CA . ALA A 1 182 ? 4.542 6.024 -16.372 1.00 88.69 182 ALA A CA 1
ATOM 1397 C C . ALA A 1 182 ? 5.962 5.973 -16.962 1.00 88.69 182 ALA A C 1
ATOM 1399 O O . ALA A 1 182 ? 6.334 4.986 -17.595 1.00 88.69 182 ALA A O 1
ATOM 1400 N N . LYS A 1 183 ? 6.782 7.011 -16.737 1.00 89.31 183 LYS A N 1
ATOM 1401 C CA . LYS A 1 183 ? 8.179 7.032 -17.194 1.00 89.31 183 LYS A CA 1
ATOM 1402 C C . LYS A 1 183 ? 9.024 6.003 -16.441 1.00 89.31 183 LYS A C 1
ATOM 1404 O O . LYS A 1 183 ? 9.782 5.270 -17.068 1.00 89.31 183 LYS A O 1
ATOM 1409 N N . ILE A 1 184 ? 8.866 5.918 -15.119 1.00 90.19 184 ILE A N 1
ATOM 1410 C CA . ILE A 1 184 ? 9.551 4.922 -14.279 1.00 90.19 184 ILE A CA 1
ATOM 1411 C C . ILE A 1 184 ? 9.204 3.502 -14.750 1.00 90.19 184 ILE A C 1
ATOM 1413 O O . ILE A 1 184 ? 10.094 2.680 -14.966 1.00 90.19 184 ILE A O 1
ATOM 1417 N N . GLN A 1 185 ? 7.919 3.228 -14.980 1.00 92.88 185 GLN A N 1
ATOM 1418 C CA . GLN A 1 185 ? 7.441 1.940 -15.485 1.00 92.88 185 GLN A CA 1
ATOM 1419 C C . GLN A 1 185 ? 7.995 1.628 -16.881 1.00 92.88 185 GLN A C 1
ATOM 1421 O O . GLN A 1 185 ? 8.481 0.521 -17.108 1.00 92.88 185 GLN A O 1
ATOM 1426 N N . ALA A 1 186 ? 7.981 2.594 -17.805 1.00 92.12 186 ALA A N 1
ATOM 1427 C CA . ALA A 1 186 ? 8.521 2.418 -19.153 1.00 92.12 186 ALA A CA 1
ATOM 1428 C C . ALA A 1 186 ? 10.025 2.095 -19.134 1.00 92.12 186 ALA A C 1
ATOM 1430 O O . ALA A 1 186 ? 10.462 1.165 -19.816 1.00 92.12 186 ALA A O 1
ATOM 1431 N N . ASN A 1 187 ? 10.799 2.799 -18.302 1.00 91.38 187 ASN A N 1
ATOM 1432 C CA . ASN A 1 187 ? 12.224 2.532 -18.110 1.00 91.38 187 ASN A CA 1
ATOM 1433 C C . ASN A 1 187 ? 12.459 1.117 -17.558 1.00 91.38 187 ASN A C 1
ATOM 1435 O O . ASN A 1 187 ? 13.330 0.401 -18.052 1.00 91.38 187 ASN A O 1
ATOM 1439 N N . ALA A 1 188 ? 11.658 0.688 -16.578 1.00 92.75 188 ALA A N 1
ATOM 1440 C CA . ALA A 1 188 ? 11.747 -0.655 -16.013 1.00 92.75 188 ALA A CA 1
ATOM 1441 C C . ALA A 1 188 ? 11.423 -1.739 -17.052 1.00 92.75 188 ALA A C 1
ATOM 1443 O O . ALA A 1 188 ? 12.119 -2.751 -17.130 1.00 92.75 188 ALA A O 1
ATOM 1444 N N . VAL A 1 189 ? 10.403 -1.530 -17.892 1.00 94.38 189 VAL A N 1
ATOM 1445 C CA . VAL A 1 189 ? 10.065 -2.447 -18.993 1.00 94.38 189 VAL A CA 1
ATOM 1446 C C . VAL A 1 189 ? 11.205 -2.522 -20.008 1.00 94.38 189 VAL A C 1
ATOM 1448 O O . VAL A 1 189 ? 11.627 -3.622 -20.366 1.00 94.38 189 VAL A O 1
ATOM 1451 N N . GLN A 1 190 ? 11.757 -1.379 -20.426 1.00 93.62 190 GLN A N 1
ATOM 1452 C CA . GLN A 1 190 ? 12.888 -1.325 -21.357 1.00 93.62 190 GLN A CA 1
ATOM 1453 C C . GLN A 1 190 ? 14.123 -2.047 -20.800 1.00 93.62 190 GLN A C 1
ATOM 1455 O O . GLN A 1 190 ? 14.805 -2.765 -21.532 1.00 93.62 190 GLN A O 1
ATOM 1460 N N . ALA A 1 191 ? 14.380 -1.901 -19.499 1.00 92.25 191 ALA A N 1
ATOM 1461 C CA . ALA A 1 191 ? 15.466 -2.572 -18.794 1.00 92.25 191 ALA A CA 1
ATOM 1462 C C . ALA A 1 191 ? 15.189 -4.058 -18.494 1.00 92.25 191 ALA A C 1
ATOM 1464 O O . ALA A 1 191 ? 16.051 -4.726 -17.927 1.00 92.25 191 ALA A O 1
ATOM 1465 N N . LYS A 1 192 ? 14.008 -4.591 -18.852 1.00 95.38 192 LYS A N 1
ATOM 1466 C CA . LYS A 1 192 ? 13.535 -5.934 -18.452 1.00 95.38 192 LYS A CA 1
ATOM 1467 C C . LYS A 1 192 ? 13.556 -6.140 -16.929 1.00 95.38 192 LYS A C 1
ATOM 1469 O O . LYS A 1 192 ? 13.752 -7.249 -16.444 1.00 95.38 192 LYS A O 1
ATOM 1474 N N . GLY A 1 193 ? 13.357 -5.057 -16.183 1.00 94.62 193 GLY A N 1
ATOM 1475 C CA . GLY A 1 193 ? 13.413 -5.009 -14.727 1.00 94.62 193 GLY A CA 1
ATOM 1476 C C . GLY A 1 193 ? 12.073 -5.247 -14.036 1.00 94.62 193 GLY A C 1
ATOM 1477 O O . GLY A 1 193 ? 12.022 -5.147 -12.816 1.00 94.62 193 GLY A O 1
ATOM 1478 N N . THR A 1 194 ? 10.997 -5.541 -14.770 1.00 95.81 194 THR A N 1
ATOM 1479 C CA . THR A 1 194 ? 9.657 -5.791 -14.210 1.00 95.81 194 THR A CA 1
ATOM 1480 C C . THR A 1 194 ? 9.400 -7.279 -13.996 1.00 95.81 194 THR A C 1
ATOM 1482 O O . THR A 1 194 ? 9.921 -8.124 -14.726 1.00 95.81 194 THR A O 1
ATOM 1485 N N . VAL A 1 195 ? 8.590 -7.602 -12.990 1.00 95.31 195 VAL A N 1
ATOM 1486 C CA . VAL A 1 195 ? 8.156 -8.971 -12.680 1.00 95.31 195 VAL A CA 1
ATOM 1487 C C . VAL A 1 195 ? 6.659 -8.998 -12.392 1.00 95.31 195 VAL A C 1
ATOM 1489 O O . VAL A 1 195 ? 6.048 -7.975 -12.089 1.00 95.31 195 VAL A O 1
ATOM 1492 N N . VAL A 1 196 ? 6.064 -10.186 -12.463 1.00 89.50 196 VAL A N 1
ATOM 1493 C CA . VAL A 1 196 ? 4.743 -10.447 -11.883 1.00 89.50 196 VAL A CA 1
ATOM 1494 C C . VAL A 1 196 ? 4.971 -10.961 -10.466 1.00 89.50 196 VAL A C 1
ATOM 1496 O O . VAL A 1 196 ? 5.784 -11.864 -10.272 1.00 89.50 196 VAL A O 1
ATOM 1499 N N . ALA A 1 197 ? 4.295 -10.380 -9.476 1.00 84.62 197 ALA A N 1
ATOM 1500 C CA . ALA A 1 197 ? 4.408 -10.846 -8.100 1.00 84.62 197 ALA A CA 1
ATOM 1501 C C . ALA A 1 197 ? 3.767 -12.229 -7.926 1.00 84.62 197 ALA A C 1
ATOM 1503 O O . ALA A 1 197 ? 2.647 -12.468 -8.379 1.00 84.62 197 ALA A O 1
ATOM 1504 N N . ASP A 1 198 ? 4.462 -13.117 -7.216 1.00 87.50 198 ASP A N 1
ATOM 1505 C CA . ASP A 1 198 ? 3.881 -14.349 -6.681 1.00 87.50 198 ASP A CA 1
ATOM 1506 C C . ASP A 1 198 ? 3.107 -14.026 -5.394 1.00 87.50 198 ASP A C 1
ATOM 1508 O O . ASP A 1 198 ? 3.609 -14.134 -4.273 1.00 87.50 198 ASP A O 1
ATOM 1512 N N . THR A 1 199 ? 1.898 -13.499 -5.571 1.00 89.00 199 THR A N 1
ATOM 1513 C CA . THR A 1 199 ? 1.042 -13.049 -4.471 1.00 89.00 199 THR A CA 1
ATOM 1514 C C . THR A 1 199 ? 0.354 -14.244 -3.796 1.00 89.00 199 THR A C 1
ATOM 1516 O O . THR A 1 199 ? -0.480 -14.895 -4.430 1.00 89.00 199 THR A O 1
ATOM 1519 N N . PRO A 1 200 ? 0.581 -14.516 -2.493 1.00 92.88 200 PRO A N 1
ATOM 1520 C CA . PRO A 1 200 ? -0.058 -15.633 -1.792 1.00 92.88 200 PRO A CA 1
ATOM 1521 C C . PRO A 1 200 ? -1.518 -15.303 -1.427 1.00 92.88 200 PRO A C 1
ATOM 1523 O O . PRO A 1 200 ? -1.844 -15.005 -0.274 1.00 92.88 200 PRO A O 1
ATOM 1526 N N . VAL A 1 201 ? -2.411 -15.340 -2.423 1.00 93.44 201 VAL A N 1
ATOM 1527 C CA . VAL A 1 201 ? -3.789 -14.815 -2.347 1.00 93.44 201 VAL A CA 1
ATOM 1528 C C . VAL A 1 201 ? -4.591 -15.389 -1.171 1.00 93.44 201 VAL A C 1
ATOM 1530 O O . VAL A 1 201 ? -5.224 -14.627 -0.442 1.00 93.44 201 VAL A O 1
ATOM 1533 N N . ASP A 1 202 ? -4.566 -16.708 -0.956 1.00 95.50 202 ASP A N 1
ATOM 1534 C CA . ASP A 1 202 ? -5.345 -17.351 0.117 1.00 95.50 202 ASP A CA 1
ATOM 1535 C C . ASP A 1 202 ? -4.847 -16.957 1.518 1.00 95.50 202 ASP A C 1
ATOM 1537 O O . ASP A 1 202 ? -5.642 -16.728 2.436 1.00 95.50 202 ASP A O 1
ATOM 1541 N N . SER A 1 203 ? -3.527 -16.808 1.669 1.00 94.88 203 SER A N 1
ATOM 1542 C CA . SER A 1 203 ? -2.923 -16.316 2.909 1.00 94.88 203 SER A CA 1
ATOM 1543 C C . SER A 1 203 ? -3.363 -14.878 3.182 1.00 94.88 203 SER A C 1
ATOM 1545 O O . SER A 1 203 ? -3.876 -14.576 4.261 1.00 94.88 203 SER A O 1
ATOM 1547 N N . ILE A 1 204 ? -3.278 -14.000 2.175 1.00 97.44 204 ILE A N 1
ATOM 1548 C CA . ILE A 1 204 ? -3.680 -12.597 2.328 1.00 97.44 204 ILE A CA 1
ATOM 1549 C C . ILE A 1 204 ? -5.177 -12.476 2.640 1.00 97.44 204 ILE A C 1
ATOM 1551 O O . ILE A 1 204 ? -5.540 -11.678 3.501 1.00 97.44 204 ILE A O 1
ATOM 1555 N N . ARG A 1 205 ? -6.051 -13.294 2.033 1.00 98.12 205 ARG A N 1
ATOM 1556 C CA . ARG A 1 205 ? -7.485 -13.323 2.389 1.00 98.12 205 ARG A CA 1
ATOM 1557 C C . ARG A 1 205 ? -7.707 -13.603 3.871 1.00 98.12 205 ARG A C 1
ATOM 1559 O O . ARG A 1 205 ? -8.501 -12.917 4.512 1.00 98.12 205 ARG A O 1
ATOM 1566 N N . THR A 1 206 ? -6.971 -14.561 4.428 1.00 97.94 206 THR A N 1
ATOM 1567 C CA . THR A 1 206 ? -7.052 -14.897 5.857 1.00 97.94 206 THR A CA 1
ATOM 1568 C C . THR A 1 206 ? -6.618 -13.715 6.731 1.00 97.94 206 THR A C 1
ATOM 1570 O O . THR A 1 206 ? -7.286 -13.379 7.712 1.00 97.94 206 THR A O 1
ATOM 1573 N N . VAL A 1 207 ? -5.549 -13.019 6.335 1.00 98.25 207 VAL A N 1
ATOM 1574 C CA . VAL A 1 207 ? -5.055 -11.817 7.025 1.00 98.25 207 VAL A CA 1
ATOM 1575 C C . VAL A 1 207 ? -6.051 -10.659 6.946 1.00 98.25 207 VAL A C 1
ATOM 1577 O O . VAL A 1 207 ? -6.315 -10.017 7.965 1.00 98.25 207 VAL A O 1
ATOM 1580 N N . CYS A 1 208 ? -6.647 -10.417 5.776 1.00 98.50 208 CYS A N 1
ATOM 1581 C CA . CYS A 1 208 ? -7.684 -9.403 5.575 1.00 98.50 208 CYS A CA 1
ATOM 1582 C C . CYS A 1 208 ? -8.900 -9.656 6.483 1.00 98.50 208 CYS A C 1
ATOM 1584 O O . CYS A 1 208 ? -9.339 -8.752 7.199 1.00 98.50 208 CYS A O 1
ATOM 1586 N N . ALA A 1 209 ? -9.394 -10.897 6.539 1.00 98.44 209 ALA A N 1
ATOM 1587 C CA . ALA A 1 209 ? -10.520 -11.266 7.396 1.00 98.44 209 ALA A CA 1
ATOM 1588 C C . ALA A 1 209 ? -10.201 -11.070 8.893 1.00 98.44 209 ALA A C 1
ATOM 1590 O O . ALA A 1 209 ? -11.021 -10.544 9.658 1.00 98.44 209 ALA A O 1
ATOM 1591 N N . ALA A 1 210 ? -8.989 -11.439 9.323 1.00 98.19 210 ALA A N 1
ATOM 1592 C CA . ALA A 1 210 ? -8.524 -11.211 10.691 1.00 98.19 210 ALA A CA 1
ATOM 1593 C C . ALA A 1 210 ? -8.448 -9.710 11.028 1.00 98.19 210 ALA A C 1
ATOM 1595 O O . ALA A 1 210 ? -8.913 -9.278 12.091 1.00 98.19 210 ALA A O 1
ATOM 1596 N N . ALA A 1 211 ? -7.933 -8.894 10.104 1.00 98.12 211 ALA A N 1
ATOM 1597 C CA . ALA A 1 211 ? -7.882 -7.444 10.255 1.00 98.12 211 ALA A CA 1
ATOM 1598 C C . ALA A 1 211 ? -9.286 -6.823 10.329 1.00 98.12 211 ALA A C 1
ATOM 1600 O O . ALA A 1 211 ? -9.526 -5.989 11.200 1.00 98.12 211 ALA A O 1
ATOM 1601 N N . ALA A 1 212 ? -10.244 -7.271 9.513 1.00 98.31 212 ALA A N 1
ATOM 1602 C CA . ALA A 1 212 ? -11.629 -6.794 9.552 1.00 98.31 212 ALA A CA 1
ATOM 1603 C C . ALA A 1 212 ? -12.323 -7.089 10.897 1.00 98.31 212 ALA A C 1
ATOM 1605 O O . ALA A 1 212 ? -13.019 -6.234 11.468 1.00 98.31 212 ALA A O 1
ATOM 1606 N N . LYS A 1 213 ? -12.075 -8.273 11.473 1.00 97.94 213 LYS A N 1
ATOM 1607 C CA . LYS A 1 213 ? -12.541 -8.611 12.826 1.00 97.94 213 LYS A CA 1
ATOM 1608 C C . LYS A 1 213 ? -11.929 -7.680 13.875 1.00 97.94 213 LYS A C 1
ATOM 1610 O O . LYS A 1 213 ? -12.655 -7.152 14.722 1.00 97.94 213 LYS A O 1
ATOM 1615 N N . LYS A 1 214 ? -10.616 -7.443 13.808 1.00 97.25 214 LYS A N 1
ATOM 1616 C CA . LYS A 1 214 ? -9.900 -6.545 14.727 1.00 97.25 214 LYS A CA 1
ATOM 1617 C C . LYS A 1 214 ? -10.354 -5.091 14.593 1.00 97.25 214 LYS A C 1
ATOM 1619 O O . LYS A 1 214 ? -10.581 -4.432 15.604 1.00 97.25 214 LYS A O 1
ATOM 1624 N N . PHE A 1 215 ? -10.569 -4.609 13.373 1.00 97.44 215 PHE A N 1
ATOM 1625 C CA . PHE A 1 215 ? -11.155 -3.299 13.088 1.00 97.44 215 PHE A CA 1
ATOM 1626 C C . PHE A 1 215 ? -12.495 -3.122 13.811 1.00 97.44 215 PHE A C 1
ATOM 1628 O O . PHE A 1 215 ? -12.692 -2.149 14.540 1.00 97.44 215 PHE A O 1
ATOM 1635 N N . THR A 1 216 ? -13.385 -4.112 13.697 1.00 96.81 216 THR A N 1
ATOM 1636 C CA . THR A 1 216 ? -14.690 -4.088 14.373 1.00 96.81 216 THR A CA 1
ATOM 1637 C C . THR A 1 216 ? -14.550 -3.996 15.896 1.00 96.81 216 THR A C 1
ATOM 1639 O O . THR A 1 216 ? -15.335 -3.306 16.546 1.00 96.81 216 THR A O 1
ATOM 1642 N N . GLN A 1 217 ? -13.554 -4.665 16.482 1.00 95.44 217 GLN A N 1
ATOM 1643 C CA . GLN A 1 217 ? -13.275 -4.598 17.921 1.00 95.44 217 GLN A CA 1
ATOM 1644 C C . GLN A 1 217 ? -12.756 -3.215 18.337 1.00 95.44 217 GLN A C 1
ATOM 1646 O O . GLN A 1 217 ? -13.297 -2.618 19.265 1.00 95.44 217 GLN A O 1
ATOM 1651 N N . LEU A 1 218 ? -11.770 -2.676 17.612 1.00 93.94 218 LEU A N 1
ATOM 1652 C CA . LEU A 1 218 ? -11.173 -1.358 17.875 1.00 93.94 218 LEU A CA 1
ATOM 1653 C C . LEU A 1 218 ? -12.195 -0.220 17.790 1.00 93.94 218 LEU A C 1
ATOM 1655 O O . LEU A 1 218 ? -12.081 0.776 18.497 1.00 93.94 218 LEU A O 1
ATOM 1659 N N . ARG A 1 219 ? -13.203 -0.364 16.930 1.00 89.62 219 ARG A N 1
ATOM 1660 C CA . ARG A 1 219 ? -14.280 0.611 16.727 1.00 89.62 219 ARG A CA 1
ATOM 1661 C C . ARG A 1 219 ? -15.330 0.617 17.850 1.00 89.62 219 ARG A C 1
ATOM 1663 O O . ARG A 1 219 ? -15.971 1.650 18.020 1.00 89.62 219 ARG A O 1
ATOM 1670 N N . LYS A 1 220 ? -15.517 -0.493 18.580 1.00 85.38 220 LYS A N 1
ATOM 1671 C CA . LYS A 1 220 ? -16.543 -0.646 19.635 1.00 85.38 220 LYS A CA 1
ATOM 1672 C C . LYS A 1 220 ? -16.126 -0.116 21.012 1.00 85.38 220 LYS A C 1
ATOM 1674 O O . LYS A 1 220 ? -17.014 0.228 21.786 1.00 85.38 220 LYS A O 1
ATOM 1679 N N . GLY A 1 221 ? -14.828 -0.104 21.319 1.00 58.81 221 GLY A N 1
ATOM 1680 C CA . GLY A 1 221 ? -14.268 0.453 22.564 1.00 58.81 221 GLY A CA 1
ATOM 1681 C C . GLY A 1 221 ? -13.837 1.895 22.396 1.00 58.81 221 GLY A C 1
ATOM 1682 O O . GLY A 1 221 ? -14.039 2.693 23.326 1.00 58.81 221 GLY A O 1
#

Secondary structure (DSSP, 8-state):
-----------------S-S------------BPPP-EEEEE-SSS-EEEESS-EEEESSSS-EEEEPTTBEE--TTS-GGGGGGS-SSGGGHHHHHHHHHHHHH-SS-HHHHHHHHHHHHHHTT--HHHHHHHHHHTTSHHHHHHHHHHHHHHHTT---BB-HHHHHHHHHSPP-TT--HHHHHHHHHHTT-B------HHHHHHHHHHHHHHHHHHHH-

pLDDT: mean 82.66, std 17.89, range [38.84, 98.5]

Radius of gyration: 26.24 Å; chains: 1; bounding box: 64×46×98 Å

Foldseek 3Di:
DDDDDDDDDDDDDDDPPDPDDPPPPPVVPPLQKDQFDWDFQAQAVQTKIWGLAWIKGFLDDPAIDTDHGQFIDSLQLFDPVLCVQVPPRSLLCSLSSQLRSCLQVVLDDNLLSLLSSLSSCVSSPHDNVSSVVRSVRSVDVSNVVSSVVSVVCVVVVQFRGFDNVVSVVSVPDDRPHHDDPVRVSVVCVVVVGTDDDPDPSVSVHVNSVSSSVVSVVSVVD

Organism: NCBI:txid1331258

Sequence (221 aa):
MNLTTSMRPQARRALHLLVAMAAACVIASCVSVGRPSVTQLAISDPPVFMTSHALRFSADAVNSMSVPAGFLTDLASIPKMLWWWQSPHEDTLAPAILHDYLYWEQPCSRDEADAVMYVSMIQVGMKKSTADRIYQGIRTGFAVAAWDNNRQARAGGEPRFFSAAYTEQLMDGNIEAQATLAKIQANAVQAKGTVVADTPVDSIRTVCAAAAKKFTQLRKG

InterPro domains:
  IPR010767 Campylobacter phage CGC-2007, Cje0229 [PF07087] (54-137)